Protein AF-A0A7W7P3Y8-F1 (afdb_monomer)

pLDDT: mean 84.8, std 18.91, range [33.72, 98.38]

Secondary structure (DSSP, 8-state):
--HHHHHHHHTT-S-B-TTSSBPPEEEEE-SPPPTT--S--BSSSSEEEB-HHHHHHHHH----TTSS----TTS----EEEEEEE--SSEEEEETT-SEEEHHHHHHHH-HHHHHHHHHHTHHHHHTSHHHHHHHHHHT-SSHHHHHHH-GGGGGG-EEEHHHHHT-HHHHHHHHHTT--EEEEE--GGGTTSEEEEESSGGGEEESSSSSBPSS--B-------------

Radius of gyration: 19.12 Å; Cα contacts (8 Å, |Δi|>4): 397; chains: 1; bounding box: 50×36×51 Å

Foldseek 3Di:
DDPVVVQVLLPQAPQADPVRGFDKWKAKAFFDADVPDFFDAWQFLKGKTFHPVLNQCVNPDPPDPPDIDPPPPPGPGDMDMFTWTFSFNFALAEAQEAQKDFLVSLCVRQNDPVSLVVCQVPVVQQCPDPLNVVVCVVQVHDTPVSCCVRPVVSSRSTMGGDVVLSRDNVSLVSNVVSPGFWYWYQDDDSRHPTIMIIGSDQQRIATPPDRDRGPDDNNPPPDPDDDDDDDD

Organism: Pseudomonas nitroreducens (NCBI:txid46680)

Sequence (232 aa):
MKHADLLARLAGTHVVDDAGLPLRVYRGEKAAPAPGHEGMHTLLPSLSFASARIASAYSWADIGEDAWCRAEPSAADAPRVYPVYLDMKNPAFNQPNDPFLEYTDLVRVLGEDLAMHFMVQHEQLAMQTGAWEELSDELGCSSIAQVANKDRARLNELYIQLYPLLDDPDFIGVLRQAGYDGAIYTGSGVGLREVEYRVFDESSVIYAFSVEPAPAPAIIRERVVEETCFSI

Mean predicted aligned error: 7.69 Å

Nearest PDB structures (foldseek):
  4tju-assembly1_A  TM=4.639E-01  e=1.095E+00  Homo sapiens
  5aeh-assembly1_A  TM=4.521E-01  e=2.161E+00  Homo sapiens
  5fpg-assembly2_B  TM=6.341E-01  e=1.910E+00  Homo sapiens
  7pox-assembly2_BBB  TM=6.421E-01  e=2.767E+00  Homo sapiens
  8qnl-assembly1_F  TM=3.099E-01  e=3.131E+00  Pseudomonas aeruginosa PAO1

Solvent-accessible surface area (backbone atoms only — not comparable to full-atom values): 13106 Å² total; per-residue (Å²): 105,54,76,68,55,50,51,62,67,40,58,72,33,76,45,45,43,100,85,69,45,80,33,79,35,12,30,38,36,40,52,52,71,57,91,94,50,64,62,67,80,39,90,45,56,36,49,68,29,23,48,64,69,46,11,50,48,54,14,68,50,87,64,58,91,85,68,82,68,83,59,65,94,80,53,62,89,36,61,41,71,45,54,24,37,51,51,32,68,38,51,71,42,85,38,56,88,40,48,59,40,43,42,57,57,37,29,73,71,59,33,62,70,55,28,49,50,51,49,51,77,46,30,70,52,29,65,75,34,71,54,34,53,57,49,27,63,75,68,73,38,93,47,61,66,48,38,52,73,75,47,48,76,61,48,61,68,36,46,27,64,39,65,69,51,55,52,31,56,64,56,45,49,52,42,46,75,75,63,30,40,27,35,34,23,18,30,62,82,91,34,53,91,36,53,28,39,36,33,58,49,61,87,33,35,33,41,68,86,45,72,49,64,56,53,77,71,40,61,67,79,82,72,89,70,80,87,74,83,81,80,130

Structure (mmCIF, N/CA/C/O backbone):
data_AF-A0A7W7P3Y8-F1
#
_entry.id   AF-A0A7W7P3Y8-F1
#
loop_
_atom_site.group_PDB
_atom_site.id
_atom_site.type_symbol
_atom_site.label_atom_id
_atom_site.label_alt_id
_atom_site.label_comp_id
_atom_site.label_asym_id
_atom_site.label_entity_id
_atom_site.label_seq_id
_atom_site.pdbx_PDB_ins_code
_atom_site.Cartn_x
_atom_site.Cartn_y
_atom_site.Cartn_z
_atom_site.occupancy
_atom_site.B_iso_or_equiv
_atom_site.auth_seq_id
_atom_site.auth_comp_id
_atom_site.auth_asym_id
_atom_site.auth_atom_id
_atom_site.pdbx_PDB_model_num
ATOM 1 N N . MET A 1 1 ? 17.041 -9.460 -22.796 1.00 63.34 1 MET A N 1
ATOM 2 C CA . MET A 1 1 ? 15.863 -10.355 -22.720 1.00 63.34 1 MET A CA 1
ATOM 3 C C . MET A 1 1 ? 14.947 -10.065 -23.917 1.00 63.34 1 MET A C 1
ATOM 5 O O . MET A 1 1 ? 14.860 -8.919 -24.346 1.00 63.34 1 MET A O 1
ATOM 9 N N . LYS A 1 2 ? 14.384 -11.094 -24.564 1.00 75.44 2 LYS A N 1
ATOM 10 C CA . LYS A 1 2 ? 13.478 -10.929 -25.720 1.00 75.44 2 LYS A CA 1
ATOM 11 C C . LYS A 1 2 ? 12.060 -10.616 -25.222 1.00 75.44 2 LYS A C 1
ATOM 13 O O . LYS A 1 2 ? 11.728 -10.949 -24.093 1.00 75.44 2 LYS A O 1
ATOM 18 N N . HIS A 1 3 ? 11.199 -10.037 -26.061 1.00 78.25 3 HIS A N 1
ATOM 19 C CA . HIS A 1 3 ? 9.804 -9.732 -25.689 1.00 78.25 3 HIS A CA 1
ATOM 20 C C . HIS A 1 3 ? 9.049 -10.952 -25.121 1.00 78.25 3 HIS A C 1
ATOM 22 O O . HIS A 1 3 ? 8.313 -10.832 -24.151 1.00 78.25 3 HIS A O 1
ATOM 28 N N . ALA A 1 4 ? 9.279 -12.144 -25.683 1.00 82.19 4 ALA A N 1
ATOM 29 C CA . ALA A 1 4 ? 8.691 -13.388 -25.184 1.00 82.19 4 ALA A CA 1
ATOM 30 C C . ALA A 1 4 ? 9.147 -13.744 -23.756 1.00 82.19 4 ALA A C 1
ATOM 32 O O . ALA A 1 4 ? 8.336 -14.187 -22.952 1.00 82.19 4 ALA A O 1
ATOM 33 N N . ASP A 1 5 ? 10.419 -13.507 -23.431 1.00 84.81 5 ASP A N 1
ATOM 34 C CA . ASP A 1 5 ? 10.975 -13.772 -22.101 1.00 84.81 5 ASP A CA 1
ATOM 35 C C . ASP A 1 5 ? 10.397 -12.795 -21.057 1.00 84.81 5 ASP A C 1
ATOM 37 O O . ASP A 1 5 ? 10.117 -13.187 -19.927 1.00 84.81 5 ASP A O 1
ATOM 41 N N . LEU A 1 6 ? 10.174 -11.531 -21.449 1.00 85.12 6 LEU A N 1
ATOM 42 C CA . LEU A 1 6 ? 9.527 -10.520 -20.605 1.00 85.12 6 LEU A CA 1
ATOM 43 C C . LEU A 1 6 ? 8.089 -10.923 -20.267 1.00 85.12 6 LEU A C 1
ATOM 45 O O . LEU A 1 6 ? 7.703 -10.902 -19.102 1.00 85.12 6 LEU A O 1
ATOM 49 N N . LEU A 1 7 ? 7.312 -11.329 -21.276 1.00 88.06 7 LEU A N 1
ATOM 50 C CA . LEU A 1 7 ? 5.945 -11.809 -21.068 1.00 88.06 7 LEU A CA 1
ATOM 51 C C . LEU A 1 7 ? 5.907 -13.076 -20.209 1.00 88.06 7 LEU A C 1
ATOM 53 O O . LEU A 1 7 ? 5.041 -13.196 -19.350 1.00 88.06 7 LEU A O 1
ATOM 57 N N . ALA A 1 8 ? 6.850 -14.001 -20.409 1.00 90.06 8 ALA A N 1
ATOM 58 C CA . ALA A 1 8 ? 6.945 -15.209 -19.597 1.00 90.06 8 ALA A CA 1
ATOM 59 C C . ALA A 1 8 ? 7.243 -14.888 -18.124 1.00 90.06 8 ALA A C 1
ATOM 61 O O . ALA A 1 8 ? 6.632 -15.482 -17.241 1.00 90.06 8 ALA A O 1
ATOM 62 N N . ARG A 1 9 ? 8.132 -13.923 -17.853 1.00 89.94 9 ARG A N 1
ATOM 63 C CA . ARG A 1 9 ? 8.410 -13.456 -16.488 1.00 89.94 9 ARG A CA 1
ATOM 64 C C . ARG A 1 9 ? 7.190 -12.780 -15.863 1.00 89.94 9 ARG A C 1
ATOM 66 O O . ARG A 1 9 ? 6.785 -13.110 -14.754 1.00 89.94 9 ARG A O 1
ATOM 73 N N . LEU A 1 10 ? 6.563 -11.868 -16.598 1.00 94.19 10 LEU A N 1
ATOM 74 C CA . LEU A 1 10 ? 5.412 -11.109 -16.113 1.00 94.19 10 LEU A CA 1
ATOM 75 C C . LEU A 1 10 ? 4.112 -11.925 -16.082 1.00 94.19 10 LEU A C 1
ATOM 77 O O . LEU A 1 10 ? 3.125 -11.458 -15.520 1.00 94.19 10 LEU A O 1
ATOM 81 N N . ALA A 1 11 ? 4.103 -13.163 -16.580 1.00 94.19 11 ALA A N 1
ATOM 82 C CA . ALA A 1 11 ? 2.938 -14.041 -16.546 1.00 94.19 11 ALA A CA 1
ATOM 83 C C . ALA A 1 11 ? 2.365 -14.173 -15.124 1.00 94.19 11 ALA A C 1
ATOM 85 O O . ALA A 1 11 ? 3.070 -14.563 -14.196 1.00 94.19 11 ALA A O 1
ATOM 86 N N . GLY A 1 12 ? 1.089 -13.823 -14.948 1.00 95.38 12 GLY A N 1
ATOM 87 C CA . GLY A 1 12 ? 0.411 -13.848 -13.647 1.00 95.38 12 GLY A CA 1
ATOM 88 C C . GLY A 1 12 ? 0.648 -12.620 -12.766 1.00 95.38 12 GLY A C 1
ATOM 89 O O . GLY A 1 12 ? 0.293 -12.658 -11.595 1.00 95.38 12 GLY A O 1
ATOM 90 N N . THR A 1 13 ? 1.257 -11.544 -13.279 1.00 97.69 13 THR A N 1
ATOM 91 C CA . THR A 1 13 ? 1.266 -10.282 -12.529 1.00 97.69 13 THR A CA 1
ATOM 92 C C . THR A 1 13 ? -0.135 -9.683 -12.431 1.00 97.69 13 THR A C 1
ATOM 94 O O . THR A 1 13 ? -0.937 -9.807 -13.355 1.00 97.69 13 THR A O 1
ATOM 97 N N . HIS A 1 14 ? -0.403 -8.998 -11.321 1.00 98.06 14 HIS A N 1
ATOM 98 C CA . HIS A 1 14 ? -1.606 -8.198 -11.116 1.00 98.06 14 HIS A CA 1
ATOM 99 C C . HIS A 1 14 ? -1.509 -6.783 -11.713 1.00 98.06 14 HIS A C 1
ATOM 101 O O . HIS A 1 14 ? -2.511 -6.074 -11.749 1.00 98.06 14 HIS A O 1
ATOM 107 N N . VAL A 1 15 ? -0.336 -6.364 -12.202 1.00 97.81 15 VAL A N 1
ATOM 108 C CA . VAL A 1 15 ? -0.126 -5.038 -12.808 1.00 97.81 15 VAL A CA 1
ATOM 109 C C . VAL A 1 15 ? -0.312 -5.137 -14.320 1.00 97.81 15 VAL A C 1
ATOM 111 O O . VAL A 1 15 ? 0.642 -5.291 -15.086 1.00 97.81 15 VAL A O 1
ATOM 114 N N . VAL A 1 16 ? -1.575 -5.097 -14.743 1.00 97.12 16 VAL A N 1
ATOM 115 C CA . VAL A 1 16 ? -1.998 -5.292 -16.136 1.00 97.12 16 VAL A CA 1
ATOM 116 C C . VAL A 1 16 ? -2.946 -4.191 -16.610 1.00 97.12 16 VAL A C 1
ATOM 118 O O . VAL A 1 16 ? -3.554 -3.493 -15.803 1.00 97.12 16 VAL A O 1
ATOM 121 N N . ASP A 1 17 ? -3.032 -4.007 -17.925 1.00 95.12 17 ASP A N 1
ATOM 122 C CA . ASP A 1 17 ? -4.017 -3.136 -18.564 1.00 95.12 17 ASP A CA 1
ATOM 123 C C . ASP A 1 17 ? -5.387 -3.828 -18.718 1.00 95.12 17 ASP A C 1
ATOM 125 O O . ASP A 1 17 ? -5.567 -4.990 -18.346 1.00 95.12 17 ASP A O 1
ATOM 129 N N . ASP A 1 18 ? -6.357 -3.127 -19.312 1.00 93.94 18 ASP A N 1
ATOM 130 C CA . ASP A 1 18 ? -7.711 -3.651 -19.559 1.00 93.94 18 ASP A CA 1
ATOM 131 C C . ASP A 1 18 ? -7.735 -4.889 -20.480 1.00 93.94 18 ASP A C 1
ATOM 133 O O . ASP A 1 18 ? -8.718 -5.632 -20.507 1.00 93.94 18 ASP A O 1
ATOM 137 N N . ALA A 1 19 ? -6.666 -5.123 -21.249 1.00 94.75 19 ALA A N 1
ATOM 138 C CA . ALA A 1 19 ? -6.497 -6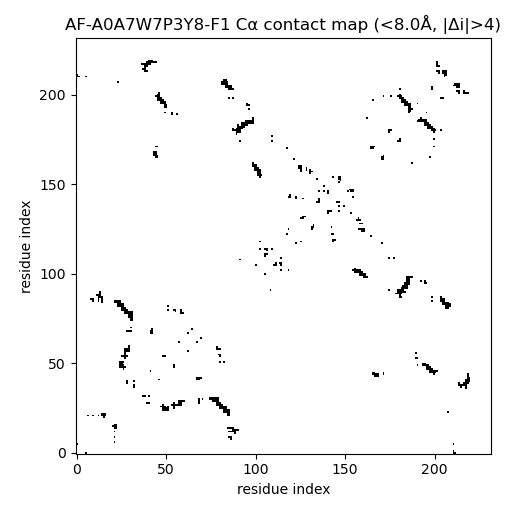.301 -22.095 1.00 94.75 19 ALA A CA 1
ATOM 139 C C . ALA A 1 19 ? -5.765 -7.453 -21.376 1.00 94.75 19 ALA A C 1
ATOM 141 O O . ALA A 1 19 ? -5.556 -8.512 -21.974 1.00 94.75 19 ALA A O 1
ATOM 142 N N . GLY A 1 20 ? -5.382 -7.272 -20.108 1.00 94.12 20 GLY A N 1
ATOM 143 C CA . GLY A 1 20 ? -4.629 -8.247 -19.322 1.00 94.12 20 GLY A CA 1
ATOM 144 C C . GLY A 1 20 ? -3.146 -8.328 -19.696 1.00 94.12 20 GLY A C 1
ATOM 145 O O . GLY A 1 20 ? -2.473 -9.289 -19.317 1.00 94.12 20 GLY A O 1
ATOM 146 N N . LEU A 1 21 ? -2.623 -7.361 -20.455 1.00 93.50 21 LEU A N 1
ATOM 147 C CA . LEU A 1 21 ? -1.204 -7.286 -20.794 1.00 93.50 21 LEU A CA 1
ATOM 148 C C . LEU A 1 21 ? -0.444 -6.531 -19.700 1.00 93.50 21 LEU A C 1
ATOM 150 O O . LEU A 1 21 ? -1.012 -5.624 -19.095 1.00 93.50 21 LEU A O 1
ATOM 154 N N . PRO A 1 22 ? 0.840 -6.849 -19.444 1.00 95.25 22 PRO A N 1
ATOM 155 C CA . PRO A 1 22 ? 1.603 -6.145 -18.423 1.00 95.25 22 PRO A CA 1
ATOM 156 C C . PRO A 1 22 ? 1.609 -4.631 -18.644 1.00 95.25 22 PRO A C 1
ATOM 158 O O . PRO A 1 22 ? 2.007 -4.139 -19.705 1.00 95.25 22 PRO A O 1
ATOM 161 N N . LEU A 1 23 ? 1.182 -3.896 -17.621 1.00 96.62 23 LEU A N 1
ATOM 162 C CA . LEU A 1 23 ? 1.041 -2.452 -17.687 1.00 96.62 23 LEU A CA 1
ATOM 163 C C . LEU A 1 23 ? 2.388 -1.782 -17.427 1.00 96.62 23 LEU A C 1
ATOM 165 O O . LEU A 1 23 ? 3.093 -2.093 -16.465 1.00 96.62 23 LEU A O 1
ATOM 169 N N . ARG A 1 24 ? 2.730 -0.812 -18.275 1.00 96.25 24 ARG A N 1
ATOM 170 C CA . ARG A 1 24 ? 3.880 0.057 -18.035 1.00 96.25 24 ARG A CA 1
ATOM 171 C C . ARG A 1 24 ? 3.496 1.164 -17.060 1.00 96.25 24 ARG A C 1
ATOM 173 O O . ARG A 1 24 ? 2.646 1.997 -17.373 1.00 96.25 24 ARG A O 1
ATOM 180 N N . VAL A 1 25 ? 4.180 1.202 -15.926 1.00 97.50 25 VAL A N 1
ATOM 181 C CA . VAL A 1 25 ? 4.010 2.206 -14.869 1.00 97.50 25 VAL A CA 1
ATOM 182 C C . VAL A 1 25 ? 5.302 2.998 -14.687 1.00 97.50 25 VAL A C 1
ATOM 184 O O . VAL A 1 25 ? 6.312 2.713 -15.333 1.00 97.50 25 VAL A O 1
ATOM 187 N N . TYR A 1 26 ? 5.261 4.046 -13.871 1.00 96.12 26 TYR A N 1
ATOM 188 C CA . TYR A 1 26 ? 6.318 5.043 -13.818 1.00 96.12 26 TY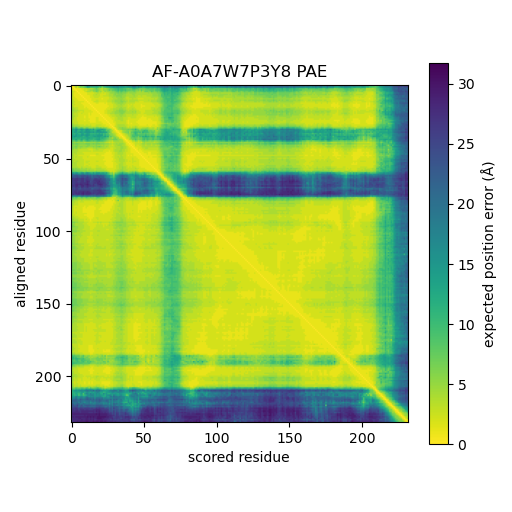R A CA 1
ATOM 189 C C . TYR A 1 26 ? 6.652 5.443 -12.383 1.00 96.12 26 TYR A C 1
ATOM 191 O O . TYR A 1 26 ? 5.751 5.660 -11.577 1.00 96.12 26 TYR A O 1
ATOM 199 N N . ARG A 1 27 ? 7.943 5.612 -12.086 1.00 93.25 27 ARG A N 1
ATOM 200 C CA . ARG A 1 27 ? 8.435 6.225 -10.841 1.00 93.25 27 ARG A CA 1
ATOM 201 C C . ARG A 1 27 ? 9.145 7.535 -11.145 1.00 93.25 27 ARG A C 1
ATOM 203 O O . ARG A 1 27 ? 9.977 7.573 -12.048 1.00 93.25 27 ARG A O 1
ATOM 210 N N . GLY A 1 28 ? 8.824 8.582 -10.393 1.00 90.00 28 GLY A N 1
ATOM 211 C CA . GLY A 1 28 ? 9.523 9.865 -10.431 1.00 90.00 28 GLY A CA 1
ATOM 212 C C . GLY A 1 28 ? 10.517 9.999 -9.284 1.00 90.00 28 GLY A C 1
ATOM 213 O O . GLY A 1 28 ? 10.204 9.608 -8.165 1.00 90.00 28 GLY A O 1
ATOM 214 N N . GLU A 1 29 ? 11.687 10.574 -9.546 1.00 85.88 29 GLU A N 1
ATOM 215 C CA . GLU A 1 29 ? 12.695 10.913 -8.534 1.00 85.88 29 GLU A CA 1
ATOM 216 C C . GLU A 1 29 ? 13.232 12.320 -8.792 1.00 85.88 29 GLU A C 1
ATOM 218 O O . GLU A 1 29 ? 13.461 12.679 -9.945 1.00 85.88 29 GLU A O 1
ATOM 223 N N . LYS A 1 30 ? 13.440 13.113 -7.735 1.00 77.44 30 LYS A N 1
ATOM 224 C CA . LYS A 1 30 ? 13.923 14.504 -7.847 1.00 77.44 30 LYS A CA 1
ATOM 225 C C . LYS A 1 30 ? 15.446 14.601 -8.000 1.00 77.44 30 LYS A C 1
ATOM 227 O O . LYS A 1 30 ? 15.955 15.487 -8.679 1.00 77.44 30 LYS A O 1
ATOM 232 N N . ALA A 1 31 ? 16.173 13.683 -7.367 1.00 70.75 31 ALA A N 1
ATOM 233 C CA . ALA A 1 31 ? 17.622 13.759 -7.239 1.00 70.75 31 ALA A CA 1
ATOM 234 C C . ALA A 1 31 ? 18.370 12.992 -8.333 1.00 70.75 31 ALA A C 1
ATOM 236 O O . ALA A 1 31 ? 17.874 11.990 -8.858 1.00 70.75 31 ALA A O 1
ATOM 237 N N . ALA A 1 32 ? 19.604 13.421 -8.603 1.00 68.69 32 ALA A N 1
ATOM 238 C CA . ALA A 1 32 ? 20.585 12.639 -9.349 1.00 68.69 32 ALA A CA 1
ATOM 239 C C . ALA A 1 32 ? 20.918 11.321 -8.613 1.00 68.69 32 ALA A C 1
ATOM 241 O O . ALA A 1 32 ? 20.806 11.269 -7.385 1.00 68.69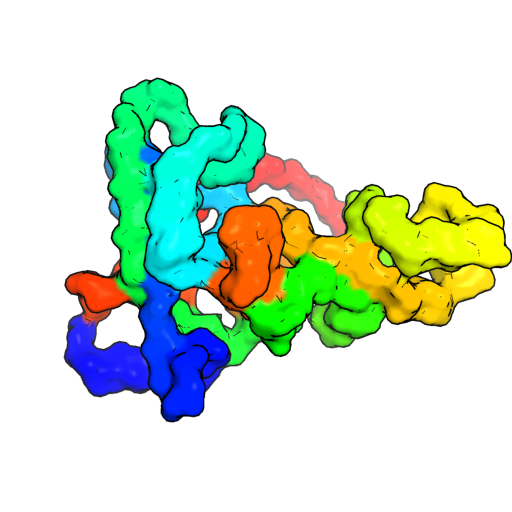 32 ALA A O 1
ATOM 242 N N . PRO A 1 33 ? 21.342 10.260 -9.328 1.00 66.06 33 PRO A N 1
ATOM 243 C CA . PRO A 1 33 ? 21.820 9.051 -8.672 1.00 66.06 33 PRO A CA 1
ATOM 244 C C . PRO A 1 33 ? 23.020 9.376 -7.782 1.00 66.06 33 PRO A C 1
ATOM 246 O O . PRO A 1 33 ? 23.916 10.128 -8.181 1.00 66.06 33 PRO A O 1
ATOM 249 N N . ALA A 1 34 ? 23.045 8.800 -6.581 1.00 66.75 34 ALA A N 1
ATOM 250 C CA . ALA A 1 34 ? 24.213 8.909 -5.718 1.00 66.75 34 ALA A CA 1
ATOM 251 C C . ALA A 1 34 ? 25.420 8.225 -6.397 1.00 66.75 34 ALA A C 1
ATOM 253 O O . ALA A 1 34 ? 25.251 7.173 -7.022 1.00 66.75 34 ALA A O 1
ATOM 254 N N . PRO A 1 35 ? 26.645 8.777 -6.300 1.00 65.81 35 PRO A N 1
ATOM 255 C CA . PRO A 1 35 ? 27.830 8.128 -6.852 1.00 65.81 35 PRO A CA 1
ATOM 256 C C . PRO A 1 35 ? 27.95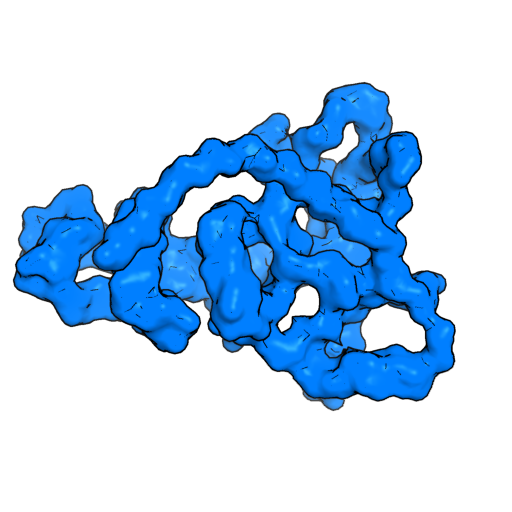6 6.678 -6.362 1.00 65.81 35 PRO A C 1
ATOM 258 O O . PRO A 1 35 ? 27.929 6.426 -5.161 1.00 65.81 35 PRO A O 1
ATOM 261 N N . GLY A 1 36 ? 28.093 5.726 -7.289 1.00 66.06 36 GLY A N 1
ATOM 262 C CA . GLY A 1 36 ? 28.189 4.295 -6.967 1.00 66.06 36 GLY A CA 1
ATOM 263 C C . GLY A 1 36 ? 26.852 3.577 -6.754 1.00 66.06 36 GLY A C 1
ATOM 264 O O . GLY A 1 36 ? 26.860 2.373 -6.512 1.00 66.06 36 GLY A O 1
ATOM 265 N N . HIS A 1 37 ? 25.723 4.275 -6.887 1.00 65.06 37 HIS A N 1
ATOM 266 C CA . HIS A 1 37 ? 24.393 3.680 -6.868 1.00 65.06 37 HIS A CA 1
ATOM 267 C C . HIS A 1 37 ? 23.735 3.806 -8.243 1.00 65.06 37 HIS A C 1
ATOM 269 O O . HIS A 1 37 ? 23.351 4.888 -8.688 1.00 65.06 37 HIS A O 1
ATOM 275 N N . GLU A 1 38 ? 23.603 2.670 -8.916 1.00 67.12 38 GLU A N 1
ATOM 276 C CA . GLU A 1 38 ? 22.827 2.547 -10.143 1.00 67.12 38 GLU A CA 1
ATOM 277 C C . GLU A 1 38 ? 21.439 2.028 -9.756 1.00 67.12 38 GLU A C 1
ATOM 279 O O . GLU A 1 38 ? 21.334 0.918 -9.247 1.00 67.12 38 GLU A O 1
ATOM 284 N N . GLY A 1 39 ? 20.375 2.815 -9.944 1.00 74.56 39 GLY A N 1
ATOM 285 C CA . GLY A 1 39 ? 19.017 2.336 -9.662 1.00 74.56 39 GLY A CA 1
ATOM 286 C C . GLY A 1 39 ? 18.025 3.393 -9.176 1.00 74.56 39 GLY A C 1
ATOM 287 O O . GLY A 1 39 ? 18.257 4.600 -9.304 1.00 74.56 39 GLY A O 1
ATOM 288 N N . MET A 1 40 ? 16.894 2.911 -8.649 1.00 82.06 40 MET A N 1
ATOM 289 C CA . MET A 1 40 ? 15.855 3.734 -8.021 1.00 82.06 40 MET A CA 1
ATOM 290 C C . MET A 1 40 ? 16.138 3.939 -6.540 1.00 82.06 40 MET A C 1
ATOM 292 O O . MET A 1 40 ? 16.329 2.986 -5.800 1.00 82.06 40 MET A O 1
ATOM 296 N N . HIS A 1 41 ? 16.066 5.172 -6.066 1.00 77.56 41 HIS A N 1
ATOM 297 C CA . HIS A 1 41 ? 16.361 5.503 -4.680 1.00 77.56 41 HIS A CA 1
ATOM 298 C C . HIS A 1 41 ? 15.092 5.705 -3.861 1.00 77.56 41 HIS A C 1
ATOM 300 O O . HIS A 1 41 ? 14.140 6.360 -4.294 1.00 77.56 41 HIS A O 1
ATOM 306 N N . THR A 1 42 ? 15.095 5.183 -2.637 1.00 80.25 42 THR A N 1
ATOM 307 C CA . THR A 1 42 ? 14.055 5.435 -1.638 1.00 80.25 42 THR A CA 1
ATOM 308 C C . THR A 1 42 ? 14.637 5.299 -0.236 1.00 80.25 42 THR A C 1
ATOM 310 O O . THR A 1 42 ? 15.526 4.480 -0.010 1.00 80.25 42 THR A O 1
ATOM 313 N N . LEU A 1 43 ? 14.130 6.097 0.702 1.00 77.50 43 LEU A N 1
ATOM 314 C CA . LEU A 1 43 ? 14.376 5.918 2.141 1.00 77.50 43 LEU A CA 1
ATOM 315 C C . LEU A 1 43 ? 13.243 5.157 2.829 1.00 77.50 43 LEU A C 1
ATOM 317 O O . LEU A 1 43 ? 13.307 4.876 4.021 1.00 77.50 43 LEU A O 1
ATOM 321 N N . LEU A 1 44 ? 12.196 4.852 2.072 1.00 87.25 44 LEU A N 1
ATOM 322 C CA . LEU A 1 44 ? 11.010 4.177 2.553 1.00 87.25 44 LEU A CA 1
ATOM 323 C C . LEU A 1 44 ? 11.110 2.681 2.272 1.00 87.25 44 LEU A C 1
ATOM 325 O O . LEU A 1 44 ? 11.803 2.270 1.338 1.00 87.25 44 LEU A O 1
ATOM 329 N N . PRO A 1 45 ? 10.398 1.849 3.043 1.00 90.12 45 PRO A N 1
ATOM 330 C CA . PRO A 1 45 ? 10.471 0.397 2.916 1.00 90.12 45 PRO A CA 1
ATOM 331 C C . PRO A 1 45 ? 9.859 -0.149 1.614 1.00 90.12 45 PRO A C 1
ATOM 333 O O . PRO A 1 45 ? 10.013 -1.335 1.324 1.00 90.12 45 PRO A O 1
ATOM 336 N N . SER A 1 46 ? 9.180 0.692 0.827 1.00 93.12 46 SER A N 1
ATOM 337 C CA . SER A 1 46 ? 8.548 0.337 -0.444 1.00 93.12 46 SER A CA 1
ATOM 338 C C . SER A 1 46 ? 8.865 1.350 -1.556 1.00 93.12 46 SER A C 1
ATOM 340 O O . SER A 1 46 ? 9.213 2.509 -1.305 1.00 93.12 46 SER A O 1
ATOM 342 N N . LEU A 1 47 ? 8.747 0.910 -2.813 1.00 93.25 47 LEU A N 1
ATOM 343 C CA . LEU A 1 47 ? 8.872 1.761 -4.001 1.00 93.25 47 LEU A CA 1
ATOM 344 C C . LEU A 1 47 ? 7.487 2.023 -4.600 1.00 93.25 47 LEU A C 1
ATOM 346 O O . LEU A 1 47 ? 6.750 1.082 -4.885 1.00 93.25 47 LEU A O 1
ATOM 350 N N . SER A 1 48 ? 7.163 3.299 -4.808 1.00 94.38 48 SER A N 1
ATOM 351 C CA . SER A 1 48 ? 5.910 3.764 -5.417 1.00 94.38 48 SER A CA 1
ATOM 352 C C . SER A 1 48 ? 6.041 3.993 -6.921 1.00 94.38 48 SER A C 1
ATOM 354 O O . SER A 1 48 ? 7.042 4.559 -7.385 1.00 94.38 48 SER A O 1
ATOM 356 N N . PHE A 1 49 ? 5.006 3.576 -7.651 1.00 96.31 49 PHE A N 1
ATOM 357 C CA . PHE A 1 49 ? 4.826 3.743 -9.086 1.00 96.31 49 PHE A CA 1
ATOM 358 C C . PHE A 1 49 ? 3.390 4.171 -9.397 1.00 96.31 49 PHE A C 1
ATOM 360 O O . PHE A 1 49 ? 2.444 3.741 -8.745 1.00 96.31 49 PHE A O 1
ATOM 367 N N . ALA A 1 50 ? 3.221 4.975 -10.439 1.00 96.19 50 ALA A N 1
ATOM 368 C CA . ALA A 1 50 ? 1.926 5.468 -10.898 1.00 96.19 50 ALA A CA 1
ATOM 369 C C . ALA A 1 50 ? 1.953 5.698 -12.420 1.00 96.19 50 ALA A C 1
ATOM 371 O O . ALA A 1 50 ? 2.803 5.155 -13.135 1.00 96.19 50 ALA A O 1
ATOM 372 N N . SER A 1 51 ? 1.038 6.512 -12.951 1.00 96.25 51 SER A N 1
ATOM 373 C CA . SER A 1 51 ? 1.122 6.944 -14.347 1.00 96.25 51 SER A CA 1
ATOM 374 C C . SER A 1 51 ? 2.338 7.840 -14.603 1.00 96.25 51 SER A C 1
ATOM 376 O O . SER A 1 51 ? 2.918 8.437 -13.693 1.00 96.25 51 SER A O 1
ATOM 378 N N . ALA A 1 52 ? 2.676 8.013 -15.883 1.00 95.19 52 ALA A N 1
ATOM 379 C CA . ALA A 1 52 ? 3.717 8.948 -16.304 1.00 95.19 52 ALA A CA 1
ATOM 380 C C . ALA A 1 52 ? 3.457 10.375 -15.800 1.00 95.19 52 ALA A C 1
ATOM 382 O O . ALA A 1 52 ? 4.391 11.060 -15.396 1.00 95.19 52 ALA A O 1
ATOM 383 N N . ARG A 1 53 ? 2.189 10.812 -15.785 1.00 93.81 53 ARG A N 1
ATOM 384 C CA . ARG A 1 53 ? 1.798 12.154 -15.340 1.00 93.81 53 ARG A CA 1
ATOM 385 C C . ARG A 1 53 ? 2.126 12.357 -13.863 1.00 93.81 53 ARG A C 1
ATOM 387 O O . ARG A 1 53 ? 2.704 13.381 -13.507 1.00 93.81 53 ARG A O 1
ATOM 394 N N . ILE A 1 54 ? 1.769 11.386 -13.026 1.00 92.06 54 ILE A N 1
ATOM 395 C CA . ILE A 1 54 ? 2.010 11.437 -11.581 1.00 92.06 54 ILE A CA 1
ATOM 396 C C . ILE A 1 54 ? 3.497 11.315 -11.275 1.00 92.06 54 ILE A C 1
ATOM 398 O O . ILE A 1 54 ? 4.027 12.130 -10.526 1.00 92.06 54 ILE A O 1
ATOM 402 N N . ALA A 1 55 ? 4.197 10.382 -11.922 1.00 92.44 55 ALA A N 1
ATOM 403 C CA . ALA A 1 55 ? 5.642 10.250 -11.786 1.00 92.44 55 ALA A CA 1
ATOM 404 C C . ALA A 1 55 ? 6.378 11.547 -12.160 1.00 92.44 55 ALA A C 1
ATOM 406 O O . ALA A 1 55 ? 7.244 11.997 -11.416 1.00 92.44 55 ALA A O 1
ATOM 407 N N . SER A 1 56 ? 6.000 12.197 -13.267 1.00 90.94 56 SER A N 1
ATOM 408 C CA . SER A 1 56 ? 6.545 13.510 -13.621 1.00 90.94 56 SER A CA 1
ATOM 409 C C . SER A 1 56 ? 6.211 14.572 -12.575 1.00 90.94 56 SER A C 1
ATOM 411 O O . SER A 1 56 ? 7.084 15.347 -12.202 1.00 90.94 56 SER A O 1
ATOM 413 N N . ALA A 1 57 ? 4.979 14.615 -12.062 1.00 87.75 57 ALA A N 1
ATOM 414 C CA . ALA A 1 57 ? 4.628 15.573 -11.018 1.00 87.75 57 ALA A CA 1
ATOM 415 C C . ALA A 1 57 ? 5.520 15.398 -9.777 1.00 87.75 57 ALA A C 1
ATOM 417 O O . ALA A 1 57 ? 6.086 16.379 -9.306 1.00 87.75 57 ALA A O 1
ATOM 418 N N . TYR A 1 58 ? 5.728 14.164 -9.311 1.00 83.31 58 TYR A N 1
ATOM 419 C CA . TYR A 1 58 ? 6.595 13.878 -8.165 1.00 83.31 58 TYR A CA 1
ATOM 420 C C . TYR A 1 58 ? 8.079 14.148 -8.427 1.00 83.31 58 TYR A C 1
ATOM 422 O O . TYR A 1 58 ? 8.762 14.608 -7.517 1.00 83.31 58 TYR A O 1
ATOM 430 N N . SER A 1 59 ? 8.590 13.930 -9.646 1.00 85.56 59 SER A N 1
ATOM 431 C CA . SER A 1 59 ? 9.996 14.242 -9.951 1.00 85.56 59 SER A CA 1
ATOM 432 C C . SER A 1 59 ? 10.295 15.742 -9.865 1.00 85.56 59 SER A C 1
ATOM 434 O O . SER A 1 59 ? 11.427 16.123 -9.596 1.00 85.56 59 SER A O 1
ATOM 436 N N . TRP A 1 60 ? 9.285 16.586 -10.098 1.00 79.00 60 TRP A N 1
ATOM 437 C CA . TRP A 1 60 ? 9.397 18.048 -10.070 1.00 79.00 60 TRP A CA 1
ATOM 438 C C . TRP A 1 60 ? 8.864 18.688 -8.787 1.00 79.00 60 TRP A C 1
ATOM 440 O O . TRP A 1 60 ? 9.036 19.890 -8.595 1.00 79.00 60 TRP A O 1
ATOM 450 N N . ALA A 1 61 ? 8.166 17.930 -7.942 1.00 70.25 61 ALA A N 1
ATOM 451 C CA . ALA A 1 61 ? 7.458 18.507 -6.820 1.00 70.25 61 ALA A CA 1
ATOM 452 C C . ALA A 1 61 ? 8.439 19.082 -5.791 1.00 70.25 61 ALA A C 1
ATOM 454 O O . ALA A 1 61 ? 9.373 18.419 -5.333 1.00 70.25 61 ALA A O 1
ATOM 455 N N . ASP A 1 62 ? 8.165 20.313 -5.364 1.00 59.34 62 ASP A N 1
ATOM 456 C CA . ASP A 1 62 ? 8.754 20.895 -4.161 1.00 59.34 62 ASP A CA 1
ATOM 457 C C . ASP A 1 62 ? 7.973 20.403 -2.936 1.00 59.34 62 ASP A C 1
ATOM 459 O O . ASP A 1 62 ? 7.359 21.145 -2.174 1.00 59.34 62 ASP A O 1
ATOM 463 N N . ILE A 1 63 ? 7.898 19.079 -2.827 1.00 53.97 63 ILE A N 1
ATOM 464 C CA . ILE A 1 63 ? 7.439 18.396 -1.628 1.00 53.97 63 ILE A CA 1
ATOM 465 C C . ILE A 1 63 ? 8.534 18.629 -0.587 1.00 53.97 63 ILE A C 1
ATOM 467 O O . ILE A 1 63 ? 9.664 18.201 -0.801 1.00 53.97 63 ILE A O 1
ATOM 471 N N . GLY A 1 64 ? 8.232 19.406 0.458 1.00 45.81 64 GLY A N 1
ATOM 472 C CA . GLY A 1 64 ? 9.207 19.888 1.446 1.00 45.81 64 GLY A CA 1
ATOM 473 C C . GLY A 1 64 ? 10.109 18.802 2.055 1.00 45.81 64 GLY A C 1
ATOM 474 O O . GLY A 1 64 ? 9.901 17.608 1.843 1.00 45.81 64 GLY A O 1
ATOM 475 N N . GLU A 1 65 ? 11.107 19.234 2.835 1.00 43.72 65 GLU A N 1
ATOM 476 C CA . GLU A 1 65 ? 12.220 18.423 3.381 1.00 43.72 65 GLU A CA 1
ATOM 477 C C . GLU A 1 65 ? 11.812 17.086 4.041 1.00 43.72 65 GLU A C 1
ATOM 479 O O . GLU A 1 65 ? 12.607 16.146 4.104 1.00 43.72 65 GLU A O 1
ATOM 484 N N . ASP A 1 66 ? 10.561 16.968 4.479 1.00 42.78 66 ASP A N 1
ATOM 485 C CA . ASP A 1 66 ? 10.038 15.807 5.193 1.00 42.78 66 ASP A CA 1
ATOM 486 C C . ASP A 1 66 ? 9.558 14.658 4.302 1.00 42.78 66 ASP A C 1
ATOM 488 O O . ASP A 1 66 ? 9.403 13.542 4.790 1.00 42.78 66 ASP A O 1
ATOM 492 N N . ALA A 1 67 ? 9.295 14.895 3.017 1.00 46.72 67 ALA A N 1
ATOM 493 C CA . ALA A 1 67 ? 8.294 14.073 2.355 1.00 46.72 67 ALA A CA 1
ATOM 494 C C . ALA A 1 67 ? 8.855 12.813 1.663 1.00 46.72 67 ALA A C 1
ATOM 496 O O . ALA A 1 67 ? 8.476 11.721 2.057 1.00 46.72 67 ALA A O 1
ATOM 497 N N . TRP A 1 68 ? 9.717 12.880 0.637 1.00 48.50 68 TRP A N 1
ATOM 498 C CA . TRP A 1 68 ? 9.984 11.655 -0.167 1.00 48.50 68 TRP A CA 1
ATOM 499 C C . TRP A 1 68 ? 11.356 11.573 -0.840 1.00 48.50 68 TRP A C 1
ATOM 501 O O . TRP A 1 68 ? 11.652 10.612 -1.548 1.00 48.50 68 TRP A O 1
ATOM 511 N N . CYS A 1 69 ? 12.212 12.572 -0.641 1.00 42.88 69 CYS A N 1
ATOM 512 C CA . CYS A 1 69 ? 13.533 12.650 -1.254 1.00 42.88 69 CYS A CA 1
ATOM 513 C C . CYS A 1 69 ? 14.482 13.386 -0.303 1.00 42.88 69 CYS A C 1
ATOM 515 O O . CYS A 1 69 ? 14.833 14.532 -0.562 1.00 42.88 69 CYS A O 1
ATOM 517 N N . ARG A 1 70 ? 14.945 12.744 0.780 1.00 45.00 70 ARG A N 1
ATOM 518 C CA . ARG A 1 70 ? 16.129 13.251 1.503 1.00 45.00 70 ARG A CA 1
ATOM 519 C C . ARG A 1 70 ? 17.401 12.849 0.756 1.00 45.00 70 ARG A C 1
ATOM 521 O O . ARG A 1 70 ? 18.270 12.170 1.290 1.00 45.00 70 ARG A O 1
ATOM 528 N N . ALA A 1 71 ? 17.477 13.215 -0.520 1.00 44.06 71 ALA A N 1
ATOM 529 C CA . ALA A 1 71 ? 18.778 13.358 -1.140 1.00 44.06 71 ALA A CA 1
ATOM 530 C C . ALA A 1 71 ? 19.391 14.630 -0.553 1.00 44.06 71 ALA A C 1
ATOM 532 O O . ALA A 1 71 ? 18.703 15.644 -0.433 1.00 44.06 71 ALA A O 1
ATOM 533 N N . GLU A 1 72 ? 20.655 14.552 -0.149 1.00 44.41 72 GLU A N 1
ATOM 534 C CA . GLU A 1 72 ? 21.444 15.700 0.291 1.00 44.41 72 GLU A CA 1
ATOM 535 C C . GLU A 1 72 ? 21.164 16.924 -0.613 1.00 44.41 72 GLU A C 1
ATOM 537 O O . GLU A 1 72 ? 21.237 16.779 -1.840 1.00 44.41 72 GLU A O 1
ATOM 542 N N . PRO A 1 73 ? 20.899 18.124 -0.054 1.00 44.91 73 PRO A N 1
ATOM 543 C CA . PRO A 1 73 ? 20.580 19.357 -0.796 1.00 44.91 73 PRO A CA 1
ATOM 544 C C . PRO A 1 73 ? 21.632 19.818 -1.827 1.00 44.91 73 PRO A C 1
ATOM 546 O O . PRO A 1 73 ? 21.503 20.888 -2.416 1.00 44.91 73 PRO A O 1
ATOM 549 N N . SER A 1 74 ? 22.704 19.048 -2.027 1.00 47.38 74 SER A N 1
ATOM 550 C CA . SER A 1 74 ? 23.801 19.326 -2.951 1.00 47.38 74 SER A CA 1
ATOM 551 C C . SER A 1 74 ? 23.692 18.600 -4.300 1.00 47.38 74 SER A C 1
ATOM 553 O O . SER A 1 74 ? 24.419 18.953 -5.232 1.00 47.38 74 SER A O 1
ATOM 555 N N . ALA A 1 75 ? 22.783 17.628 -4.452 1.00 50.97 75 ALA A N 1
ATOM 556 C CA . ALA A 1 75 ? 22.510 17.007 -5.746 1.00 50.97 75 ALA A CA 1
ATOM 557 C C . ALA A 1 75 ? 21.521 17.883 -6.528 1.00 50.97 75 ALA A C 1
ATOM 559 O O . ALA A 1 75 ? 20.327 17.875 -6.248 1.00 50.97 75 ALA A O 1
ATOM 560 N N . ALA A 1 76 ? 22.038 18.660 -7.483 1.00 52.50 76 ALA A N 1
ATOM 561 C CA . ALA A 1 76 ? 21.260 19.502 -8.393 1.00 52.50 76 ALA A CA 1
ATOM 562 C C . ALA A 1 76 ? 19.968 18.817 -8.889 1.00 52.50 76 ALA A C 1
ATOM 564 O O . ALA A 1 76 ? 19.997 17.622 -9.190 1.00 52.50 76 ALA A O 1
ATOM 565 N N . ASP A 1 77 ? 18.880 19.593 -9.011 1.00 67.06 77 ASP A N 1
ATOM 566 C CA . ASP A 1 77 ? 17.583 19.192 -9.578 1.00 67.06 77 ASP A CA 1
ATOM 567 C C . ASP A 1 77 ? 17.768 18.420 -10.895 1.00 67.06 77 ASP A C 1
ATOM 569 O O . ASP A 1 77 ? 17.917 18.994 -11.977 1.00 67.06 77 ASP A O 1
ATOM 573 N N . ALA A 1 78 ? 17.768 17.094 -10.803 1.00 76.81 78 ALA A N 1
ATOM 574 C CA . ALA A 1 78 ? 17.931 16.187 -11.926 1.00 76.81 78 ALA A CA 1
ATOM 575 C C . ALA A 1 78 ? 16.736 15.230 -11.927 1.00 76.81 78 ALA A C 1
ATOM 577 O O . ALA A 1 78 ? 16.899 14.046 -11.617 1.00 76.81 78 ALA A O 1
ATOM 578 N N . PRO A 1 79 ? 15.525 15.740 -12.235 1.00 85.25 79 PRO A N 1
ATOM 579 C CA . PRO A 1 79 ? 14.314 14.943 -12.210 1.00 85.25 79 PRO A CA 1
ATOM 580 C C . PRO A 1 79 ? 14.439 13.764 -13.174 1.00 85.25 79 PRO A C 1
ATOM 582 O O . PRO A 1 79 ? 14.751 13.922 -14.358 1.00 85.25 79 PRO A O 1
ATOM 585 N N . ARG A 1 80 ? 14.174 12.565 -12.663 1.00 87.19 80 ARG A N 1
ATOM 586 C CA . ARG A 1 80 ? 14.188 11.306 -13.410 1.00 87.19 80 ARG A CA 1
ATOM 587 C C . ARG A 1 80 ? 12.801 10.694 -13.380 1.00 87.19 80 ARG A C 1
ATOM 589 O O . ARG A 1 80 ? 12.120 10.720 -12.359 1.00 87.19 80 ARG A O 1
ATOM 596 N N . VAL A 1 81 ? 12.399 10.113 -14.504 1.00 90.75 81 VAL A N 1
ATOM 597 C CA . VAL A 1 81 ? 11.177 9.318 -14.604 1.00 90.75 81 VAL A CA 1
ATOM 598 C C . VAL A 1 81 ? 11.531 7.974 -15.216 1.00 90.75 81 VAL A C 1
ATOM 600 O O . VAL A 1 81 ? 12.032 7.906 -16.339 1.00 90.75 81 VAL A O 1
ATOM 603 N N . TYR A 1 82 ? 11.250 6.906 -14.482 1.00 91.56 82 TYR A N 1
ATOM 604 C CA . TYR A 1 82 ? 11.550 5.541 -14.884 1.00 91.56 82 TYR A CA 1
ATOM 605 C C . TYR A 1 82 ? 10.287 4.834 -15.342 1.00 91.56 82 TYR A C 1
ATOM 607 O O . TYR A 1 82 ? 9.438 4.546 -14.501 1.00 91.56 82 TYR A O 1
ATOM 615 N N . PRO A 1 83 ? 10.150 4.510 -16.633 1.00 94.44 83 PRO A N 1
ATOM 616 C CA . PRO A 1 83 ? 9.152 3.550 -17.059 1.00 94.44 83 PRO A CA 1
ATOM 61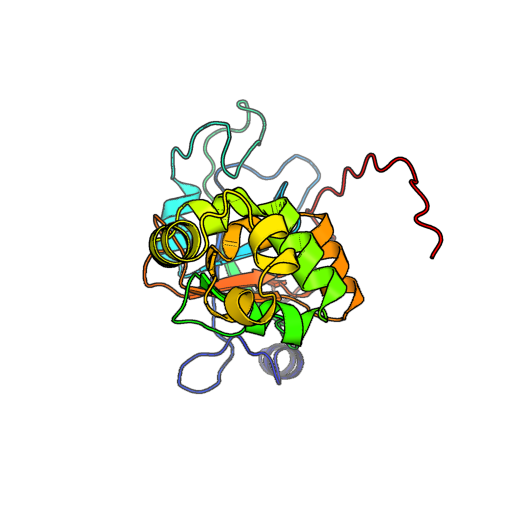7 C C . PRO A 1 83 ? 9.597 2.138 -16.689 1.00 94.44 83 PRO A C 1
ATOM 619 O O . PRO A 1 83 ? 10.725 1.733 -16.987 1.00 94.44 83 PRO A O 1
ATOM 622 N N . VAL A 1 84 ? 8.687 1.373 -16.102 1.00 95.44 84 VAL A N 1
ATOM 623 C CA . VAL A 1 84 ? 8.929 -0.002 -15.670 1.00 95.44 84 VAL A CA 1
ATOM 624 C C . VAL A 1 84 ? 7.724 -0.892 -15.933 1.00 95.44 84 VAL A C 1
ATOM 626 O O . VAL A 1 84 ? 6.604 -0.416 -16.113 1.00 95.44 84 VAL A O 1
ATOM 629 N N . TYR A 1 85 ? 7.970 -2.193 -15.904 1.00 96.25 85 TYR A N 1
ATOM 630 C CA . TYR A 1 85 ? 6.960 -3.204 -15.630 1.00 96.25 85 TYR A CA 1
ATOM 631 C C . TYR A 1 85 ? 7.178 -3.744 -14.220 1.00 96.25 85 TYR A C 1
ATOM 633 O O . TYR A 1 85 ? 8.320 -3.809 -13.752 1.00 96.25 85 TYR A O 1
ATOM 641 N N . LEU A 1 86 ? 6.091 -4.135 -13.559 1.00 96.94 86 LEU A N 1
ATOM 642 C CA . LEU A 1 86 ? 6.136 -4.692 -12.213 1.00 96.94 86 LEU A CA 1
ATOM 643 C C . LEU A 1 86 ? 5.789 -6.176 -12.249 1.00 96.94 86 LEU A C 1
ATOM 645 O O . LEU A 1 86 ? 4.789 -6.576 -12.836 1.00 96.94 86 LEU A O 1
ATOM 649 N N . ASP A 1 87 ? 6.615 -6.980 -11.598 1.00 96.56 87 ASP A N 1
ATOM 650 C CA . ASP A 1 87 ? 6.429 -8.411 -11.401 1.00 96.56 87 ASP A CA 1
ATOM 651 C C . ASP A 1 87 ? 5.765 -8.674 -10.041 1.00 96.56 87 ASP A C 1
ATOM 653 O O . ASP A 1 87 ? 6.342 -9.299 -9.160 1.00 96.56 87 ASP A O 1
ATOM 657 N N . MET A 1 88 ? 4.565 -8.118 -9.852 1.00 97.75 88 MET A N 1
ATOM 658 C CA . MET A 1 88 ? 3.786 -8.239 -8.612 1.00 97.75 88 MET A CA 1
ATOM 659 C C . MET A 1 88 ? 2.779 -9.383 -8.760 1.00 97.75 88 MET A C 1
ATOM 661 O O . MET A 1 88 ? 1.811 -9.252 -9.517 1.00 97.75 88 MET A O 1
ATOM 665 N N . LYS A 1 89 ? 3.040 -10.519 -8.114 1.00 97.75 89 LYS A N 1
ATOM 666 C CA . LYS A 1 89 ? 2.253 -11.761 -8.192 1.00 97.75 89 LYS A CA 1
ATOM 667 C C . LYS A 1 89 ? 1.327 -11.953 -6.997 1.00 97.75 89 LYS A C 1
ATOM 669 O O . LYS A 1 89 ? 0.313 -12.625 -7.142 1.00 97.75 89 LYS A O 1
ATOM 674 N N . ASN A 1 90 ? 1.679 -11.407 -5.839 1.00 97.88 90 ASN A N 1
ATOM 675 C CA . ASN A 1 90 ? 0.942 -11.595 -4.597 1.00 97.88 90 ASN A CA 1
ATOM 676 C C . ASN A 1 90 ? 0.807 -10.264 -3.835 1.00 97.88 90 ASN A C 1
ATOM 678 O O . ASN A 1 90 ? 1.443 -10.079 -2.791 1.00 97.88 90 ASN A O 1
ATOM 682 N N . PRO A 1 91 ? -0.000 -9.313 -4.343 1.00 98.25 91 PRO A N 1
ATOM 683 C CA . PRO A 1 91 ? -0.253 -8.077 -3.623 1.00 98.25 91 PRO A CA 1
ATOM 684 C C . PRO A 1 91 ? -1.030 -8.350 -2.329 1.00 98.25 91 PRO A C 1
ATOM 686 O O . PRO A 1 91 ? -2.029 -9.066 -2.342 1.00 98.25 91 PRO A O 1
ATOM 689 N N . ALA A 1 92 ? -0.618 -7.723 -1.226 1.00 98.12 92 ALA A N 1
ATOM 690 C CA . ALA A 1 92 ? -1.350 -7.753 0.042 1.00 98.12 92 ALA A CA 1
ATOM 691 C C . ALA A 1 92 ? -2.749 -7.138 -0.098 1.00 98.12 92 ALA A C 1
ATOM 693 O O . ALA A 1 92 ? -3.728 -7.645 0.448 1.00 98.12 92 ALA A O 1
ATOM 694 N N . PHE A 1 93 ? -2.835 -6.061 -0.880 1.00 97.62 93 PHE A N 1
ATOM 695 C CA . PHE A 1 93 ? -4.063 -5.323 -1.147 1.00 97.62 93 PHE A CA 1
ATOM 696 C C . PHE A 1 93 ? -4.174 -5.059 -2.645 1.00 97.62 93 PHE A C 1
ATOM 698 O O . PHE A 1 93 ? -3.200 -4.642 -3.274 1.00 97.62 93 PHE A O 1
ATOM 705 N N . ASN A 1 94 ? -5.351 -5.302 -3.219 1.00 97.00 94 ASN A N 1
ATOM 706 C CA . ASN A 1 94 ? -5.626 -5.054 -4.632 1.00 97.00 94 ASN A CA 1
ATOM 707 C C . ASN A 1 94 ? -6.987 -4.370 -4.793 1.00 97.00 94 ASN A C 1
ATOM 709 O O . ASN A 1 94 ? -8.003 -5.004 -5.076 1.00 97.00 94 ASN A O 1
ATOM 713 N N . GLN A 1 95 ? -6.982 -3.064 -4.558 1.00 95.62 95 GLN A N 1
ATOM 714 C CA . GLN A 1 95 ? -8.156 -2.204 -4.455 1.00 95.62 95 GLN A CA 1
ATOM 715 C C . GLN A 1 95 ? -7.913 -0.899 -5.227 1.00 95.62 95 GLN A C 1
ATOM 717 O O . GLN A 1 95 ? -7.853 0.184 -4.649 1.00 95.62 95 GLN A O 1
ATOM 722 N N . PRO A 1 96 ? -7.767 -0.960 -6.563 1.00 95.88 96 PRO A N 1
ATOM 723 C CA . PRO A 1 96 ? -7.305 0.167 -7.381 1.00 95.88 96 PRO A CA 1
ATOM 724 C C . PRO A 1 96 ? -8.199 1.415 -7.323 1.00 95.88 96 PRO A C 1
ATOM 726 O O . PRO A 1 96 ? -7.788 2.463 -7.816 1.00 95.88 96 PRO A O 1
ATOM 729 N N . ASN A 1 97 ? -9.391 1.310 -6.726 1.00 95.25 97 ASN A N 1
ATOM 730 C CA . ASN A 1 97 ? -10.391 2.370 -6.599 1.00 95.25 97 ASN A CA 1
ATOM 731 C C . ASN A 1 97 ? -10.583 2.880 -5.156 1.00 95.25 97 ASN A C 1
ATOM 733 O O . ASN A 1 97 ? -11.467 3.708 -4.941 1.00 95.25 97 ASN A O 1
ATOM 737 N N . ASP A 1 98 ? -9.798 2.390 -4.188 1.00 95.19 98 ASP A N 1
ATOM 738 C CA . ASP A 1 98 ? -9.926 2.765 -2.779 1.00 95.19 98 ASP A CA 1
ATOM 739 C C . ASP A 1 98 ? -8.562 3.113 -2.145 1.00 95.19 98 ASP A C 1
ATOM 741 O O . ASP A 1 98 ? -7.653 2.272 -2.145 1.00 95.19 98 ASP A O 1
ATOM 745 N N . PRO A 1 99 ? -8.369 4.344 -1.628 1.00 95.12 99 PRO A N 1
ATOM 746 C CA . PRO A 1 99 ? -7.160 4.727 -0.901 1.00 95.12 99 PRO A CA 1
ATOM 747 C C . PRO A 1 99 ? -7.162 4.292 0.578 1.00 95.12 99 PRO A C 1
ATOM 749 O O . PRO A 1 99 ? -6.161 4.507 1.272 1.00 95.12 99 PRO A O 1
ATOM 752 N N . PHE A 1 100 ? -8.273 3.751 1.084 1.00 96.25 100 PHE A N 1
ATOM 753 C CA . PHE A 1 100 ? -8.457 3.386 2.484 1.00 96.25 100 PHE A CA 1
ATOM 754 C C . PHE A 1 100 ? -8.371 1.882 2.698 1.00 96.25 100 PHE A C 1
ATOM 756 O O . PHE A 1 100 ? -8.701 1.097 1.822 1.00 96.25 100 PHE A O 1
ATOM 763 N N . LEU A 1 101 ? -7.938 1.482 3.884 1.00 96.50 101 LEU A N 1
ATOM 764 C CA . LEU A 1 101 ? -7.887 0.099 4.315 1.00 96.50 101 LEU A CA 1
ATOM 765 C C . LEU A 1 101 ? -8.835 -0.091 5.496 1.00 96.50 101 LEU A C 1
ATOM 767 O O . LEU A 1 101 ? -8.677 0.580 6.520 1.00 96.50 101 LEU A O 1
ATOM 771 N N . GLU A 1 102 ? -9.801 -0.995 5.356 1.00 97.31 102 GLU A N 1
ATOM 772 C CA . GLU A 1 102 ? -10.701 -1.360 6.447 1.00 97.31 102 GLU A CA 1
ATOM 773 C C . GLU A 1 102 ? -9.992 -2.269 7.462 1.00 97.31 102 GLU A C 1
ATOM 775 O O . GLU A 1 102 ? -9.075 -3.030 7.128 1.00 97.31 102 GLU A O 1
ATOM 780 N N . TYR A 1 103 ? -10.454 -2.259 8.716 1.00 97.88 103 TYR A N 1
ATOM 781 C CA . TYR A 1 103 ? -9.955 -3.204 9.719 1.00 97.88 103 TYR A CA 1
ATOM 782 C C . TYR A 1 103 ? -10.137 -4.668 9.285 1.00 97.88 103 TYR A C 1
ATOM 784 O O . TYR A 1 103 ? -9.265 -5.508 9.506 1.00 97.88 103 TYR A O 1
ATOM 792 N N . THR A 1 104 ? -11.243 -4.969 8.606 1.00 97.75 104 THR A N 1
ATOM 793 C CA . THR A 1 104 ? -11.553 -6.304 8.077 1.00 97.75 104 THR A CA 1
ATOM 794 C C . THR A 1 104 ? -10.509 -6.780 7.058 1.00 97.75 104 THR A C 1
ATOM 796 O O . THR A 1 104 ? -10.126 -7.955 7.066 1.00 97.75 104 THR A O 1
ATOM 799 N N . ASP A 1 105 ? -9.991 -5.878 6.220 1.00 97.38 105 AS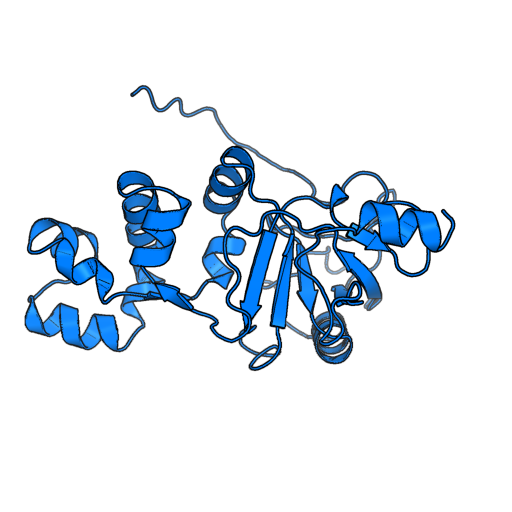P A N 1
ATOM 800 C CA . ASP A 1 105 ? -8.925 -6.177 5.265 1.00 97.38 105 ASP A CA 1
ATOM 801 C C . ASP A 1 105 ? -7.595 -6.460 5.970 1.00 97.38 105 ASP A C 1
ATOM 803 O O . ASP A 1 105 ? -6.896 -7.407 5.595 1.00 97.38 105 ASP A O 1
ATOM 807 N N . LEU A 1 106 ? -7.267 -5.699 7.022 1.00 97.38 106 LEU A N 1
ATOM 808 C CA . LEU A 1 106 ? -6.095 -5.971 7.861 1.00 97.38 106 LEU A CA 1
ATOM 809 C C . LEU A 1 106 ? -6.180 -7.359 8.499 1.00 97.38 106 LEU A C 1
ATOM 811 O O . LEU A 1 106 ? -5.224 -8.130 8.407 1.00 97.38 106 LEU A O 1
ATOM 815 N N . VAL A 1 107 ? -7.324 -7.711 9.094 1.00 98.06 107 VAL A N 1
ATOM 816 C CA . VAL A 1 107 ? -7.535 -9.027 9.721 1.00 98.06 107 VAL A CA 1
ATOM 817 C C . VAL A 1 107 ? -7.404 -10.151 8.694 1.00 98.06 107 VAL A C 1
ATOM 819 O O . VAL A 1 107 ? -6.774 -11.169 8.977 1.00 98.06 107 VAL A O 1
ATOM 822 N N . ARG A 1 108 ? -7.937 -9.971 7.479 1.00 97.56 108 ARG A N 1
ATOM 823 C CA . ARG A 1 108 ? -7.809 -10.962 6.398 1.00 97.56 108 ARG A CA 1
ATOM 824 C C . ARG A 1 108 ? -6.349 -11.224 6.020 1.00 97.56 108 ARG A C 1
ATOM 826 O O . ARG A 1 108 ? -5.997 -12.368 5.742 1.00 97.56 108 ARG A O 1
ATOM 833 N N . VAL A 1 109 ? -5.529 -10.177 5.965 1.00 97.44 109 VAL A N 1
ATOM 834 C CA . VAL A 1 109 ? -4.143 -10.245 5.475 1.00 97.44 109 VAL A CA 1
ATOM 835 C C . VAL A 1 109 ? -3.160 -10.665 6.568 1.00 97.44 109 VAL A C 1
ATOM 837 O O . VAL A 1 109 ? -2.227 -11.416 6.282 1.00 97.44 109 VAL A O 1
ATOM 840 N N . LEU A 1 110 ? -3.368 -10.198 7.802 1.00 96.94 110 LEU A N 1
ATOM 841 C CA . LEU A 1 110 ? -2.412 -10.308 8.910 1.00 96.94 110 LEU A CA 1
ATOM 842 C C . LEU A 1 110 ? -2.890 -11.193 10.068 1.00 96.94 110 LEU A C 1
ATOM 844 O O . LEU A 1 110 ? -2.083 -11.601 10.902 1.00 96.94 110 LEU A O 1
ATOM 848 N N . GLY A 1 111 ? -4.188 -11.483 10.141 1.00 97.38 111 GLY A N 1
ATOM 849 C CA . GLY A 1 111 ? -4.825 -12.021 11.339 1.00 97.38 111 GLY A CA 1
ATOM 850 C C . GLY A 1 111 ? -5.139 -10.941 12.380 1.00 97.38 111 GLY A C 1
ATOM 851 O O . GLY A 1 111 ? -4.639 -9.819 12.325 1.00 97.38 111 GLY A O 1
ATOM 852 N N . GLU A 1 112 ? -5.989 -11.301 13.341 1.00 96.62 112 GLU A N 1
ATOM 853 C CA . GLU A 1 112 ? -6.577 -10.385 14.331 1.00 96.62 112 GLU A CA 1
ATOM 854 C C . GLU A 1 112 ? -5.530 -9.616 15.153 1.00 96.62 112 GLU A C 1
ATOM 856 O O . GLU A 1 112 ? -5.612 -8.394 15.283 1.00 96.62 112 GLU A O 1
ATOM 861 N N . ASP A 1 113 ? -4.536 -10.323 15.699 1.00 96.81 113 ASP A N 1
ATOM 862 C CA . ASP A 1 113 ? -3.584 -9.746 16.654 1.00 96.81 113 ASP A CA 1
ATOM 863 C C . ASP A 1 113 ? -2.691 -8.687 15.995 1.00 96.81 113 ASP A C 1
ATOM 865 O O . ASP A 1 113 ? -2.517 -7.588 16.526 1.00 96.81 113 ASP A O 1
ATOM 869 N N . LEU A 1 114 ? -2.167 -8.987 14.802 1.00 97.50 114 LEU A N 1
ATOM 870 C CA . LEU A 1 114 ? -1.350 -8.048 14.033 1.00 97.50 114 LEU A CA 1
ATOM 871 C C . LEU A 1 114 ? -2.192 -6.905 13.456 1.00 97.50 114 LEU A C 1
ATOM 873 O O . LEU A 1 114 ? -1.743 -5.760 13.463 1.00 97.50 114 LEU A O 1
ATOM 877 N N . ALA A 1 115 ? -3.425 -7.178 13.020 1.00 97.75 115 ALA A N 1
ATOM 878 C CA . ALA A 1 115 ? -4.347 -6.131 12.588 1.00 97.75 115 ALA A CA 1
ATOM 879 C C . ALA A 1 115 ? -4.631 -5.130 13.720 1.00 97.75 115 ALA A C 1
ATOM 881 O O . ALA A 1 115 ? -4.553 -3.921 13.510 1.00 97.75 115 ALA A O 1
ATOM 882 N N . MET A 1 116 ? -4.906 -5.621 14.933 1.00 97.38 116 MET A N 1
ATOM 883 C CA . MET A 1 116 ? -5.103 -4.778 16.115 1.00 97.38 116 MET A CA 1
ATOM 884 C C . MET A 1 116 ? -3.848 -3.971 16.446 1.00 97.38 116 MET A C 1
ATOM 886 O O . MET A 1 116 ? -3.942 -2.775 16.715 1.00 97.38 116 MET A O 1
ATOM 890 N N . HIS A 1 117 ? -2.679 -4.617 16.422 1.00 97.50 117 HIS A N 1
ATOM 891 C CA . HIS A 1 117 ? -1.406 -3.960 16.692 1.00 97.50 117 HIS A CA 1
ATOM 892 C C . HIS A 1 117 ? -1.203 -2.739 15.786 1.00 97.50 117 HIS A C 1
ATOM 894 O O . HIS A 1 117 ? -1.009 -1.635 16.297 1.00 97.50 117 HIS A O 1
ATOM 900 N N . PHE A 1 118 ? -1.341 -2.909 14.467 1.00 97.75 118 PHE A N 1
ATOM 901 C CA . PHE A 1 118 ? -1.165 -1.804 13.525 1.00 97.75 118 PHE A CA 1
ATOM 902 C C . PHE A 1 118 ? -2.287 -0.764 13.598 1.00 97.75 118 PHE A C 1
ATOM 904 O O . PHE A 1 118 ? -1.998 0.424 13.477 1.00 97.75 118 PHE A O 1
ATOM 911 N N . MET A 1 119 ? -3.536 -1.158 13.871 1.00 96.94 119 MET A N 1
ATOM 912 C CA . MET A 1 119 ? -4.616 -0.187 14.094 1.00 96.94 119 MET A CA 1
ATOM 913 C C . MET A 1 119 ? -4.371 0.703 15.311 1.00 96.94 119 MET A C 1
ATOM 915 O O . MET A 1 119 ? -4.681 1.889 15.265 1.00 96.94 119 MET A O 1
ATOM 919 N N . VAL A 1 120 ? -3.823 0.155 16.398 1.00 97.19 120 VAL A N 1
ATOM 920 C CA . VAL A 1 120 ? -3.484 0.938 17.595 1.00 97.19 120 VAL A CA 1
ATOM 921 C C . VAL A 1 120 ? -2.239 1.789 17.349 1.00 97.19 120 VAL A C 1
ATOM 923 O O . VAL A 1 120 ? -2.233 2.968 17.690 1.00 97.19 120 VAL A O 1
ATOM 926 N N . GLN A 1 121 ? -1.201 1.226 16.726 1.00 97.19 121 GLN A N 1
ATOM 927 C CA . GLN A 1 121 ? 0.024 1.956 16.388 1.00 97.19 121 GLN A CA 1
ATOM 928 C C . GLN A 1 121 ? -0.259 3.173 15.496 1.00 97.19 121 GLN A C 1
ATOM 930 O O . GLN A 1 121 ? 0.333 4.233 15.690 1.00 97.19 121 GLN A O 1
ATOM 935 N N . HIS A 1 122 ? -1.196 3.029 14.557 1.00 97.19 122 HIS A N 1
ATOM 936 C CA . HIS A 1 122 ? -1.592 4.065 13.605 1.00 97.19 122 HIS A CA 1
ATOM 937 C C . HIS A 1 122 ? -2.956 4.686 13.931 1.00 97.19 122 HIS A C 1
ATOM 939 O O . HIS A 1 122 ? -3.622 5.216 13.041 1.00 97.19 122 HIS A O 1
ATOM 945 N N . GLU A 1 123 ? -3.386 4.661 15.199 1.00 97.44 123 GLU A N 1
ATOM 946 C CA . GLU A 1 123 ? -4.757 5.043 15.576 1.00 97.44 123 GLU A CA 1
ATOM 947 C C . GLU A 1 123 ? -5.132 6.465 15.156 1.00 97.44 123 GLU A C 1
ATOM 949 O O . GLU A 1 123 ? -6.278 6.724 14.798 1.00 97.44 123 GLU A O 1
ATOM 954 N N . GLN A 1 124 ? -4.159 7.377 15.113 1.00 97.38 124 GLN A N 1
ATOM 955 C CA . GLN A 1 124 ? -4.385 8.757 14.687 1.00 97.38 124 GLN A CA 1
ATOM 956 C C . GLN A 1 124 ? -4.926 8.848 13.254 1.00 97.38 124 GLN A C 1
ATOM 958 O O . GLN A 1 124 ? -5.688 9.764 12.956 1.00 97.38 124 GLN A O 1
ATOM 963 N N . LEU A 1 125 ? -4.586 7.894 12.379 1.00 96.31 125 LEU A N 1
ATOM 964 C CA . LEU A 1 125 ? -5.130 7.834 11.021 1.00 96.31 125 LEU A CA 1
ATOM 965 C C . LEU A 1 125 ? -6.624 7.500 11.032 1.00 96.31 125 LEU A C 1
ATOM 967 O O . LEU A 1 125 ? -7.382 8.095 10.270 1.00 96.31 125 LEU A O 1
ATOM 971 N N . ALA A 1 126 ? -7.050 6.586 11.909 1.00 96.94 126 ALA A N 1
ATOM 972 C CA . ALA A 1 126 ? -8.461 6.241 12.081 1.00 96.94 126 ALA A CA 1
ATOM 973 C C . ALA A 1 126 ? -9.214 7.402 12.730 1.00 96.94 126 ALA A C 1
ATOM 975 O O . ALA A 1 126 ? -10.306 7.759 12.293 1.00 96.94 126 ALA A O 1
ATOM 976 N N . MET A 1 127 ? -8.596 8.041 13.728 1.00 97.12 127 MET A N 1
ATOM 977 C CA . MET A 1 127 ? -9.197 9.124 14.503 1.00 97.12 127 MET A CA 1
ATOM 978 C C . MET A 1 127 ? -9.474 10.401 13.700 1.00 97.12 127 MET A C 1
ATOM 980 O O . MET A 1 127 ? -10.215 11.269 14.151 1.00 97.12 127 MET A O 1
ATOM 984 N N . GLN A 1 128 ? -8.898 10.514 12.504 1.00 95.94 128 GLN A N 1
ATOM 985 C CA . GLN A 1 128 ? -9.125 11.617 11.567 1.00 95.94 128 GLN A CA 1
ATOM 986 C C . GLN A 1 128 ? -10.253 11.331 10.557 1.00 95.94 128 GLN A C 1
ATOM 988 O O . GLN A 1 128 ? -10.414 12.075 9.588 1.00 95.94 128 GLN A O 1
ATOM 993 N N . THR A 1 129 ? -11.025 10.257 10.749 1.00 96.62 129 THR A N 1
ATOM 994 C CA . THR A 1 129 ? -12.134 9.865 9.865 1.00 96.62 129 THR A CA 1
ATOM 995 C C . THR A 1 129 ? -13.498 10.195 10.471 1.00 96.62 129 THR A C 1
ATOM 997 O O . THR A 1 129 ? -13.659 10.232 11.689 1.00 96.62 129 THR A O 1
ATOM 1000 N N . GLY A 1 130 ? -14.509 10.372 9.613 1.00 97.50 130 GLY A N 1
ATOM 1001 C CA . GLY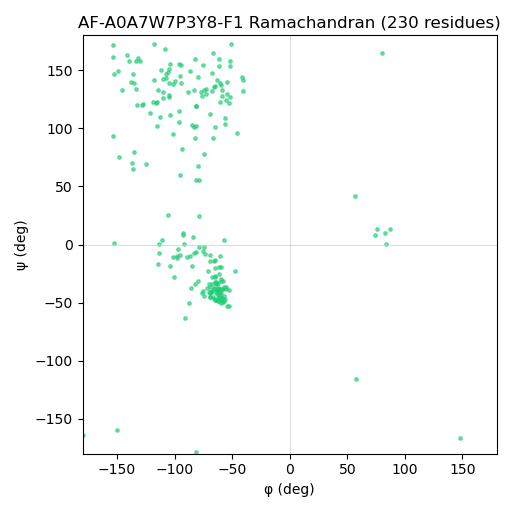 A 1 130 ? -15.897 10.531 10.066 1.00 97.50 130 GLY A CA 1
ATOM 1002 C C . GLY A 1 130 ? -16.449 9.274 10.749 1.00 97.50 130 GLY A C 1
ATOM 1003 O O . GLY A 1 130 ? -17.203 9.386 11.707 1.00 97.50 130 GLY A O 1
ATOM 1004 N N . ALA A 1 131 ? -16.011 8.081 10.327 1.00 97.31 131 ALA A N 1
ATOM 1005 C CA . ALA A 1 131 ? -16.391 6.827 10.983 1.00 97.31 131 ALA A CA 1
ATOM 1006 C C . ALA A 1 131 ? -15.923 6.777 12.443 1.00 97.31 131 ALA A C 1
ATOM 1008 O O . ALA A 1 131 ? -16.662 6.330 13.318 1.00 97.31 131 ALA A O 1
ATOM 1009 N N . TRP A 1 132 ? -14.716 7.277 12.726 1.00 98.06 132 TRP A N 1
ATOM 1010 C CA . TRP A 1 132 ? -14.265 7.424 14.104 1.00 98.06 132 TRP A CA 1
ATOM 1011 C C . TRP A 1 132 ? -15.085 8.454 14.877 1.00 98.06 132 TRP A C 1
ATOM 1013 O O . TRP A 1 132 ? -15.473 8.161 16.003 1.00 98.06 132 TRP A O 1
ATOM 1023 N N . GLU A 1 133 ? -15.342 9.635 14.308 1.00 97.94 133 GLU A N 1
ATOM 1024 C CA . GLU A 1 133 ? -16.133 10.682 14.972 1.00 97.94 133 GLU A CA 1
ATOM 1025 C C . GLU A 1 133 ? -17.478 10.119 15.458 1.00 97.94 133 GLU A C 1
ATOM 1027 O O . GLU A 1 133 ? -17.761 10.147 16.655 1.00 97.94 133 GLU A O 1
ATOM 1032 N N . GLU A 1 134 ? -18.231 9.473 14.564 1.00 97.69 134 GLU A N 1
ATOM 1033 C CA . GLU A 1 134 ? -19.521 8.854 14.884 1.00 97.69 134 GLU A CA 1
ATOM 1034 C C . GLU A 1 134 ? -19.401 7.735 15.936 1.00 97.69 134 GLU A C 1
ATOM 1036 O O . GLU A 1 134 ? -20.136 7.723 16.929 1.00 97.69 134 GLU A O 1
ATOM 1041 N N . LEU A 1 135 ? -18.455 6.805 15.753 1.00 97.50 135 LEU A N 1
ATOM 1042 C CA . LEU A 1 135 ? -18.298 5.650 16.641 1.00 97.50 135 LEU A CA 1
ATOM 1043 C C . LEU A 1 135 ? -17.815 6.047 18.043 1.00 97.50 135 LEU A C 1
ATOM 1045 O O . LEU A 1 135 ? -18.258 5.487 19.051 1.00 97.50 135 LEU A O 1
ATOM 1049 N N . SER A 1 136 ? -16.878 6.992 18.108 1.00 97.50 136 SER A N 1
ATOM 1050 C CA . SER A 1 136 ? -16.273 7.465 19.352 1.00 97.50 136 SER A CA 1
ATOM 1051 C C . SER A 1 136 ? -17.292 8.182 20.235 1.00 97.50 136 SER A C 1
ATOM 1053 O O . SER A 1 136 ? -17.315 7.929 21.442 1.00 97.50 136 SER A O 1
ATOM 1055 N N . ASP A 1 137 ? -18.197 8.960 19.637 1.00 97.19 137 ASP A N 1
ATOM 1056 C CA . ASP A 1 137 ? -19.315 9.603 20.326 1.00 97.19 137 ASP A CA 1
ATOM 1057 C C . ASP A 1 137 ? -20.360 8.582 20.801 1.00 97.19 137 ASP A C 1
ATOM 1059 O O . ASP A 1 137 ? -20.785 8.626 21.960 1.00 97.19 137 ASP A O 1
ATOM 1063 N N . GLU A 1 138 ? -20.741 7.618 19.952 1.00 97.88 138 GLU A N 1
ATOM 1064 C CA . GLU A 1 138 ? -21.709 6.568 20.307 1.00 97.88 138 GLU A CA 1
ATOM 1065 C C . GLU A 1 138 ? -21.215 5.718 21.489 1.00 97.88 138 GLU A C 1
ATOM 1067 O O . GLU A 1 138 ? -21.959 5.416 22.431 1.00 97.88 138 GLU A O 1
ATOM 1072 N N . LEU A 1 139 ? -19.937 5.335 21.458 1.00 97.00 139 LEU A N 1
ATOM 1073 C CA . LEU A 1 139 ? -19.333 4.494 22.482 1.00 97.00 139 LEU A CA 1
ATOM 1074 C C . LEU A 1 139 ? -18.731 5.292 23.645 1.00 97.00 139 LEU A C 1
ATOM 1076 O O . LEU A 1 139 ? -18.396 4.681 24.663 1.00 97.00 139 LEU A O 1
ATOM 1080 N N . GLY A 1 140 ? -18.608 6.616 23.555 1.00 97.69 140 GLY A N 1
ATOM 1081 C CA . GLY A 1 140 ? -17.888 7.425 24.541 1.00 97.69 140 GLY A CA 1
ATOM 1082 C C . GLY A 1 140 ? -16.433 6.971 24.715 1.00 97.69 140 GLY A C 1
ATOM 1083 O O . GLY A 1 140 ? -15.960 6.842 25.847 1.00 97.69 140 GLY A O 1
ATOM 1084 N N . CYS A 1 141 ? -15.758 6.651 23.608 1.00 97.88 141 CYS A N 1
ATOM 1085 C CA . CYS A 1 141 ? -14.376 6.171 23.577 1.00 97.88 141 CYS A CA 1
ATOM 1086 C C . CYS A 1 141 ? -13.431 7.252 23.038 1.00 97.88 141 CYS A C 1
ATOM 1088 O O . CYS A 1 141 ? -13.791 8.019 22.158 1.00 97.88 141 CYS A O 1
ATOM 1090 N N . SER A 1 142 ? -12.195 7.291 23.536 1.00 97.38 142 SER A N 1
ATOM 1091 C CA . SER A 1 142 ? -11.162 8.248 23.115 1.00 97.38 142 SER A CA 1
ATOM 1092 C C . SER A 1 142 ? -9.973 7.602 22.399 1.00 97.38 142 SER A C 1
ATOM 1094 O O . SER A 1 142 ? -9.021 8.303 22.071 1.00 97.38 142 SER A O 1
ATOM 1096 N N . SER A 1 143 ? -9.979 6.278 22.225 1.00 98.06 143 SER A N 1
ATOM 1097 C CA . SER A 1 143 ? -8.933 5.540 21.507 1.00 98.06 143 SER A CA 1
ATOM 1098 C C . SER A 1 143 ? -9.449 4.232 20.911 1.00 98.06 143 SER A C 1
ATOM 1100 O O . SER A 1 143 ? -10.461 3.679 21.362 1.00 98.06 143 SER A O 1
ATOM 1102 N N . ILE A 1 144 ? -8.709 3.696 19.940 1.00 97.50 144 ILE A N 1
ATOM 1103 C CA . ILE A 1 144 ? -9.039 2.425 19.276 1.00 97.50 144 ILE A CA 1
ATOM 1104 C C . ILE A 1 144 ? -9.010 1.264 20.276 1.00 97.50 144 ILE A C 1
ATOM 1106 O O . ILE A 1 144 ? -9.895 0.408 20.279 1.00 97.50 144 ILE A O 1
ATOM 1110 N N . ALA A 1 145 ? -8.053 1.277 21.208 1.00 97.62 145 ALA A N 1
ATOM 1111 C CA . ALA A 1 145 ? -7.964 0.274 22.266 1.00 97.62 145 ALA A CA 1
ATOM 1112 C C . ALA A 1 145 ? -9.196 0.271 23.195 1.00 97.62 145 ALA A C 1
ATOM 1114 O O . ALA A 1 145 ? -9.597 -0.782 23.692 1.00 97.62 145 ALA A O 1
ATOM 1115 N N . GLN A 1 146 ? -9.823 1.427 23.439 1.00 98.06 146 GLN A N 1
ATOM 1116 C CA . GLN A 1 146 ? -11.061 1.480 24.223 1.00 98.06 146 GLN A CA 1
ATOM 1117 C C . GLN A 1 146 ? -12.242 0.871 23.464 1.00 98.06 146 GLN A C 1
ATOM 1119 O O . GLN A 1 146 ? -12.999 0.109 24.067 1.00 98.06 146 GLN A O 1
ATOM 1124 N N . VAL A 1 147 ? -12.358 1.135 22.157 1.00 97.69 147 VAL A N 1
ATOM 1125 C CA . VAL A 1 147 ? -13.360 0.481 21.298 1.00 97.69 147 VAL A CA 1
ATOM 1126 C C . VAL A 1 147 ? -13.165 -1.034 21.339 1.00 97.69 147 VAL A C 1
ATOM 1128 O O . VAL A 1 147 ? -14.097 -1.755 21.679 1.00 97.69 147 VAL A O 1
ATOM 1131 N N . ALA A 1 148 ? -11.935 -1.512 21.137 1.00 96.44 148 ALA A N 1
ATOM 1132 C CA . ALA A 1 148 ? -11.592 -2.933 21.184 1.00 96.44 148 ALA A CA 1
ATOM 1133 C C . ALA A 1 148 ? -11.980 -3.632 22.502 1.00 96.44 148 ALA A C 1
ATOM 1135 O O . ALA A 1 148 ? -12.359 -4.804 22.493 1.00 96.44 148 ALA A O 1
ATOM 1136 N N . ASN A 1 149 ? -11.862 -2.927 23.632 1.00 97.19 149 ASN A N 1
ATOM 1137 C CA . ASN A 1 149 ? -12.212 -3.444 24.957 1.00 97.19 149 ASN A CA 1
ATOM 1138 C C . ASN A 1 149 ? -13.718 -3.402 25.241 1.00 97.19 149 ASN A C 1
ATOM 1140 O O . ASN A 1 149 ? -14.215 -4.228 26.008 1.00 97.19 149 ASN A O 1
ATOM 1144 N N . LYS A 1 150 ? -14.433 -2.426 24.675 1.00 97.50 150 LYS A N 1
ATOM 1145 C CA . LYS A 1 150 ? -15.862 -2.221 24.922 1.00 97.50 150 LYS A CA 1
ATOM 1146 C C . LYS A 1 150 ? -16.728 -3.046 23.976 1.00 97.50 150 LYS A C 1
ATOM 1148 O O . LYS A 1 150 ? -17.629 -3.741 24.435 1.00 97.50 150 LYS A O 1
ATOM 1153 N N . ASP A 1 151 ? -16.443 -2.963 22.682 1.00 96.94 151 ASP A N 1
ATOM 1154 C CA . ASP A 1 151 ? -17.096 -3.737 21.635 1.00 96.94 151 ASP A CA 1
ATOM 1155 C C . ASP A 1 151 ? -16.150 -3.913 20.440 1.00 96.94 151 ASP A C 1
ATOM 1157 O O . ASP A 1 151 ? -16.067 -3.084 19.533 1.00 96.94 151 ASP A O 1
ATOM 1161 N N . ARG A 1 152 ? -15.421 -5.033 20.445 1.00 95.25 152 ARG A N 1
ATOM 1162 C CA . ARG A 1 152 ? -14.432 -5.347 19.411 1.00 95.25 152 ARG A CA 1
ATOM 1163 C C . ARG A 1 152 ? -15.036 -5.436 18.010 1.00 95.25 152 ARG A C 1
ATOM 1165 O O . ARG A 1 152 ? -14.353 -5.106 17.048 1.00 95.25 152 ARG A O 1
ATOM 1172 N N . ALA A 1 153 ? -16.296 -5.853 17.879 1.00 96.88 153 ALA A N 1
ATOM 1173 C CA . ALA A 1 153 ? -16.915 -6.021 16.566 1.00 96.88 153 ALA A CA 1
ATOM 1174 C C . ALA A 1 153 ? -17.056 -4.686 15.816 1.00 96.88 153 ALA A C 1
ATOM 1176 O O . ALA A 1 153 ? -16.999 -4.673 14.587 1.00 96.88 153 ALA A O 1
ATOM 1177 N N . ARG A 1 154 ? -17.167 -3.570 16.552 1.00 97.62 154 ARG A N 1
ATOM 1178 C CA . ARG A 1 154 ? -17.273 -2.216 15.991 1.00 97.62 154 ARG A CA 1
ATOM 1179 C C . ARG A 1 154 ? -15.984 -1.727 15.331 1.00 97.62 154 ARG A C 1
ATOM 1181 O O . ARG A 1 154 ? -16.020 -0.768 14.572 1.00 97.62 154 ARG A O 1
ATOM 1188 N N . LEU A 1 155 ? -14.846 -2.392 15.553 1.00 97.44 155 LEU A N 1
ATOM 1189 C CA . LEU A 1 155 ? -13.612 -2.075 14.824 1.00 97.44 155 LEU A CA 1
ATOM 1190 C C . LEU A 1 155 ? -13.760 -2.289 13.316 1.00 97.44 155 LEU A C 1
ATOM 1192 O O . LEU A 1 155 ? -13.084 -1.617 12.548 1.00 97.44 155 LEU A O 1
ATOM 1196 N N . ASN A 1 156 ? -14.676 -3.166 12.890 1.00 97.62 156 ASN A N 1
ATOM 1197 C CA . ASN A 1 156 ? -14.971 -3.406 11.477 1.00 97.62 156 ASN A CA 1
ATOM 1198 C C . ASN A 1 156 ? -15.584 -2.189 10.761 1.00 97.62 156 ASN A C 1
ATOM 1200 O O . ASN A 1 156 ? -15.654 -2.195 9.539 1.00 97.62 156 ASN A O 1
ATOM 1204 N N . GLU A 1 157 ? -16.035 -1.167 11.493 1.00 97.69 157 GLU A N 1
ATOM 1205 C CA . GLU A 1 157 ? -16.533 0.094 10.920 1.00 97.69 157 GLU A CA 1
ATOM 1206 C C . GLU A 1 157 ? -15.416 1.110 10.671 1.00 97.69 157 GLU A C 1
ATOM 1208 O O . GLU A 1 157 ? -15.643 2.148 10.050 1.00 97.69 157 GLU A O 1
ATOM 1213 N N . LEU A 1 158 ? -14.210 0.834 11.170 1.00 98.31 158 LEU A N 1
ATOM 1214 C CA . LEU A 1 158 ? -13.083 1.744 11.074 1.00 98.31 158 LEU A CA 1
ATOM 1215 C C . LEU A 1 158 ? -12.204 1.410 9.875 1.00 98.31 158 LEU A C 1
ATOM 1217 O O . LEU A 1 158 ? -11.958 0.250 9.531 1.00 98.31 158 LEU A O 1
ATOM 1221 N N . TYR A 1 159 ? -11.676 2.473 9.286 1.00 97.69 159 TYR A N 1
ATOM 1222 C CA . TYR A 1 159 ? -10.739 2.424 8.180 1.00 97.69 159 TYR A CA 1
ATOM 1223 C C . TYR A 1 159 ? -9.653 3.483 8.373 1.00 97.69 159 TYR A C 1
ATOM 1225 O O . TYR A 1 159 ? -9.837 4.473 9.085 1.00 97.69 159 TYR A O 1
ATOM 1233 N N . ILE A 1 160 ? -8.511 3.274 7.726 1.00 97.19 160 ILE A N 1
ATOM 1234 C CA . ILE A 1 160 ? -7.372 4.199 7.733 1.00 97.19 160 ILE A CA 1
ATOM 1235 C C . ILE A 1 160 ? -6.868 4.431 6.317 1.00 97.19 160 ILE A C 1
ATOM 1237 O O . ILE A 1 160 ? -7.147 3.648 5.418 1.00 97.19 160 ILE A O 1
ATOM 1241 N N . GLN A 1 161 ? -6.125 5.511 6.083 1.00 94.69 161 GLN A N 1
ATOM 1242 C CA . GLN A 1 161 ? -5.429 5.665 4.803 1.00 94.69 161 GLN A CA 1
ATOM 1243 C C . GLN A 1 161 ? -4.370 4.567 4.667 1.00 94.69 161 GLN A C 1
ATOM 1245 O O . GLN A 1 161 ? -3.645 4.293 5.621 1.00 94.69 161 GLN A O 1
ATOM 1250 N N . LEU A 1 162 ? -4.276 3.944 3.490 1.00 96.00 162 LEU A N 1
ATOM 1251 C CA . LEU A 1 162 ? -3.371 2.815 3.274 1.00 96.00 162 LEU A CA 1
ATOM 1252 C C . LEU A 1 162 ? -1.904 3.253 3.146 1.00 96.00 162 LEU A C 1
ATOM 1254 O O . LEU A 1 162 ? -1.015 2.583 3.664 1.00 96.00 162 LEU A O 1
ATOM 1258 N N . TYR A 1 163 ? -1.623 4.367 2.462 1.00 94.25 163 TYR A N 1
ATOM 1259 C CA . TYR A 1 163 ? -0.238 4.726 2.132 1.00 94.25 163 TYR A CA 1
ATOM 1260 C C . TYR A 1 163 ? 0.694 4.898 3.352 1.00 94.25 163 TYR A C 1
ATOM 1262 O O . TYR A 1 163 ? 1.822 4.421 3.249 1.00 94.25 163 TYR A O 1
ATOM 1270 N N . PRO A 1 164 ? 0.278 5.474 4.505 1.00 94.44 164 PRO A N 1
ATOM 1271 C CA . PRO A 1 164 ? 1.171 5.617 5.655 1.00 94.44 164 PRO A CA 1
ATOM 1272 C C . PRO A 1 164 ? 1.618 4.269 6.232 1.00 94.44 164 PRO A C 1
ATOM 1274 O O . PRO A 1 164 ? 2.750 4.144 6.687 1.00 94.44 164 PRO A O 1
ATOM 1277 N N . LEU A 1 165 ? 0.767 3.237 6.160 1.00 96.50 165 LEU A N 1
ATOM 1278 C CA . LEU A 1 165 ? 1.153 1.872 6.527 1.00 96.50 165 LEU A CA 1
ATOM 1279 C C . LEU A 1 165 ? 2.217 1.323 5.570 1.00 96.50 165 LEU A C 1
ATOM 1281 O O . LEU A 1 165 ? 3.138 0.630 5.984 1.00 96.50 165 LEU A O 1
ATOM 1285 N N . LEU A 1 166 ? 2.120 1.638 4.276 1.00 96.31 166 LEU A N 1
ATOM 1286 C CA . LEU A 1 166 ? 3.082 1.179 3.265 1.00 96.31 166 LEU A CA 1
ATOM 1287 C C . LEU A 1 166 ? 4.436 1.909 3.332 1.00 96.31 166 LEU A C 1
ATOM 1289 O O . LEU A 1 166 ? 5.387 1.496 2.655 1.00 96.31 166 LEU A O 1
ATOM 1293 N N . ASP A 1 167 ? 4.529 2.956 4.151 1.00 94.19 167 ASP A N 1
ATOM 1294 C CA . ASP A 1 167 ? 5.768 3.648 4.511 1.00 94.19 167 ASP A CA 1
ATOM 1295 C C . ASP A 1 167 ? 6.341 3.174 5.859 1.00 94.19 167 ASP A C 1
ATOM 1297 O O . ASP A 1 167 ? 7.481 3.505 6.190 1.00 94.19 167 ASP A O 1
ATOM 1301 N N . ASP A 1 168 ? 5.588 2.371 6.619 1.00 95.56 168 ASP A N 1
ATOM 1302 C CA . ASP A 1 168 ? 6.012 1.802 7.896 1.00 95.56 168 ASP A CA 1
ATOM 1303 C C . ASP A 1 168 ? 6.891 0.549 7.669 1.00 95.56 168 ASP A C 1
ATOM 1305 O O . ASP A 1 168 ? 6.450 -0.438 7.063 1.00 95.56 168 ASP A O 1
ATOM 1309 N N . PRO A 1 169 ? 8.157 0.551 8.131 1.00 95.44 169 PRO A N 1
ATOM 1310 C CA . PRO A 1 169 ? 9.081 -0.554 7.895 1.00 95.44 169 PRO A CA 1
ATOM 1311 C C . PRO A 1 169 ? 8.698 -1.850 8.617 1.00 95.44 169 PRO A C 1
ATOM 1313 O O . PRO A 1 169 ? 9.043 -2.929 8.122 1.00 95.44 169 PRO A O 1
ATOM 1316 N N . ASP A 1 170 ? 8.002 -1.776 9.750 1.00 96.69 170 ASP A N 1
ATOM 1317 C CA . ASP A 1 170 ? 7.545 -2.951 10.488 1.00 96.69 170 ASP A CA 1
ATOM 1318 C C . ASP A 1 170 ? 6.330 -3.568 9.795 1.00 96.69 170 ASP A C 1
ATOM 1320 O O . ASP A 1 170 ? 6.302 -4.783 9.580 1.00 96.69 170 ASP A O 1
ATOM 1324 N N . PHE A 1 171 ? 5.398 -2.737 9.317 1.00 97.69 171 PHE A N 1
ATOM 1325 C CA . PHE A 1 171 ? 4.263 -3.193 8.510 1.00 97.69 171 PHE A CA 1
ATOM 1326 C C . PHE A 1 171 ? 4.717 -3.889 7.222 1.00 97.69 171 PHE A C 1
ATOM 1328 O O . PHE A 1 171 ? 4.328 -5.030 6.951 1.00 97.69 171 PHE A O 1
ATOM 1335 N N . ILE A 1 172 ? 5.615 -3.257 6.455 1.00 97.31 172 ILE A N 1
ATOM 1336 C CA . ILE A 1 172 ? 6.194 -3.879 5.257 1.00 97.31 172 ILE A CA 1
ATOM 1337 C C . ILE A 1 172 ? 6.984 -5.144 5.615 1.00 97.31 172 ILE A C 1
ATOM 1339 O O . ILE A 1 172 ? 6.919 -6.138 4.888 1.00 97.31 172 ILE A O 1
ATOM 1343 N N . GLY A 1 173 ? 7.712 -5.142 6.734 1.00 96.75 173 GLY A N 1
ATOM 1344 C CA . GLY A 1 173 ? 8.436 -6.312 7.224 1.00 96.75 173 GLY A CA 1
ATOM 1345 C C . GLY A 1 173 ? 7.523 -7.523 7.430 1.00 96.75 173 GLY A C 1
ATOM 1346 O O . GLY A 1 173 ? 7.834 -8.611 6.940 1.00 96.75 173 GLY A O 1
ATOM 1347 N N . VAL A 1 174 ? 6.379 -7.320 8.085 1.00 97.81 174 VAL A N 1
ATOM 1348 C CA . VAL A 1 174 ? 5.363 -8.357 8.312 1.00 97.81 174 VAL A CA 1
ATOM 1349 C C . VAL A 1 174 ? 4.763 -8.844 6.990 1.00 97.81 174 VAL A C 1
ATOM 1351 O O . VAL A 1 174 ? 4.721 -10.053 6.750 1.00 97.81 174 VAL A O 1
ATOM 1354 N N . LEU A 1 175 ? 4.365 -7.936 6.091 1.00 98.12 175 LEU A N 1
ATOM 1355 C CA . LEU A 1 175 ? 3.786 -8.317 4.796 1.00 98.12 175 LEU A CA 1
ATOM 1356 C C . LEU A 1 175 ? 4.748 -9.159 3.951 1.00 98.12 175 LEU A C 1
ATOM 1358 O O . LEU A 1 175 ? 4.355 -10.171 3.367 1.00 98.12 175 LEU A O 1
ATOM 1362 N N . ARG A 1 176 ? 6.030 -8.790 3.928 1.00 96.31 176 ARG A N 1
ATOM 1363 C CA . ARG A 1 176 ? 7.057 -9.558 3.216 1.00 96.31 176 ARG A CA 1
ATOM 1364 C C . ARG A 1 176 ? 7.257 -10.948 3.806 1.00 96.31 176 ARG A C 1
ATOM 1366 O O . ARG A 1 176 ? 7.410 -11.905 3.052 1.00 96.31 176 ARG A O 1
ATOM 1373 N N . GLN A 1 177 ? 7.263 -11.074 5.134 1.00 96.00 177 GLN A N 1
ATOM 1374 C CA . GLN A 1 177 ? 7.368 -12.377 5.802 1.00 96.00 177 GLN A CA 1
ATOM 1375 C C . GLN A 1 177 ? 6.166 -13.276 5.492 1.00 96.00 177 GLN A C 1
ATOM 1377 O O . GLN A 1 177 ? 6.334 -14.484 5.341 1.00 96.00 177 GLN A O 1
ATOM 1382 N N . ALA A 1 178 ? 4.981 -12.683 5.328 1.00 96.19 178 ALA A N 1
ATOM 1383 C CA . ALA A 1 178 ? 3.774 -13.374 4.882 1.00 96.19 178 ALA A CA 1
ATOM 1384 C C . ALA A 1 178 ? 3.768 -13.708 3.372 1.00 96.19 178 ALA A C 1
ATOM 1386 O O . ALA A 1 178 ? 2.846 -14.365 2.892 1.00 96.19 178 ALA A O 1
ATOM 1387 N N . GLY A 1 179 ? 4.800 -13.306 2.622 1.00 96.88 179 GLY A N 1
ATOM 1388 C CA . GLY A 1 179 ? 4.967 -13.630 1.204 1.00 96.88 179 GLY A CA 1
ATOM 1389 C C . GLY A 1 179 ? 4.283 -12.661 0.241 1.00 96.88 179 GLY A C 1
ATOM 1390 O O . GLY A 1 179 ? 4.160 -12.985 -0.941 1.00 96.88 179 GLY A O 1
ATOM 1391 N N . TYR A 1 180 ? 3.836 -11.495 0.712 1.00 98.31 180 TYR A N 1
ATOM 1392 C CA . TYR A 1 180 ? 3.315 -10.450 -0.165 1.00 98.31 180 TYR A CA 1
ATOM 1393 C C . TYR A 1 180 ? 4.455 -9.668 -0.826 1.00 98.31 180 TYR A C 1
ATOM 1395 O O . TYR A 1 180 ? 5.494 -9.415 -0.209 1.00 98.31 180 TYR A O 1
ATOM 1403 N N . ASP A 1 181 ? 4.254 -9.268 -2.080 1.00 97.75 181 ASP A N 1
ATOM 1404 C CA . ASP A 1 181 ? 5.265 -8.578 -2.895 1.00 97.75 181 ASP A CA 1
ATOM 1405 C C . ASP A 1 181 ? 4.910 -7.122 -3.236 1.00 97.75 181 ASP A C 1
ATOM 1407 O O . ASP A 1 181 ? 5.763 -6.367 -3.720 1.00 97.75 181 ASP A O 1
ATOM 1411 N N . GLY A 1 182 ? 3.693 -6.687 -2.908 1.00 98.19 182 GLY A N 1
ATOM 1412 C CA . GLY A 1 182 ? 3.279 -5.308 -3.105 1.00 98.19 182 GLY A CA 1
ATOM 1413 C C . GLY A 1 182 ? 1.858 -4.982 -2.662 1.00 98.19 182 GLY A C 1
ATOM 1414 O O . GLY A 1 182 ? 1.220 -5.732 -1.925 1.00 98.19 182 GLY A O 1
ATOM 1415 N N . ALA A 1 183 ? 1.364 -3.839 -3.126 1.00 98.38 183 ALA A N 1
ATOM 1416 C CA . ALA A 1 183 ? -0.010 -3.381 -2.967 1.00 98.38 183 ALA A CA 1
ATOM 1417 C C . ALA A 1 183 ? -0.436 -2.525 -4.172 1.00 98.38 183 ALA A C 1
ATOM 1419 O O . ALA A 1 183 ? 0.388 -1.834 -4.777 1.00 98.38 183 ALA A O 1
ATOM 1420 N N . ILE A 1 184 ? -1.729 -2.562 -4.498 1.00 98.25 184 ILE A N 1
ATOM 1421 C CA . ILE A 1 184 ? -2.368 -1.801 -5.578 1.00 98.25 184 ILE A CA 1
ATOM 1422 C C . ILE A 1 184 ? -3.573 -1.070 -4.988 1.00 98.25 184 ILE A C 1
ATOM 1424 O O . ILE A 1 184 ? -4.483 -1.712 -4.459 1.00 98.25 184 ILE A O 1
ATOM 1428 N N . TYR A 1 185 ? -3.585 0.258 -5.069 1.00 97.44 185 TYR A N 1
ATOM 1429 C CA . TYR A 1 185 ? -4.626 1.091 -4.460 1.00 97.44 185 TYR A CA 1
ATOM 1430 C C . TYR A 1 185 ? -4.794 2.420 -5.200 1.00 97.44 185 TYR A C 1
ATOM 1432 O O . TYR A 1 185 ? -4.006 2.733 -6.089 1.00 97.44 185 TYR A O 1
ATOM 1440 N N . THR A 1 186 ? -5.817 3.214 -4.880 1.00 95.44 186 THR A N 1
ATOM 1441 C CA . THR A 1 186 ? -5.896 4.583 -5.422 1.00 95.44 186 THR A CA 1
ATOM 1442 C C . THR A 1 186 ? -4.947 5.511 -4.672 1.00 95.44 186 THR A C 1
ATOM 1444 O O . THR A 1 186 ? -4.979 5.578 -3.449 1.00 95.44 186 THR A O 1
ATOM 1447 N N . GLY A 1 187 ? -4.148 6.286 -5.399 1.00 87.50 187 GLY A N 1
ATOM 1448 C CA . GLY A 1 187 ? -3.252 7.283 -4.830 1.00 87.50 187 GLY A CA 1
ATOM 1449 C C . GLY A 1 187 ? -3.980 8.390 -4.059 1.00 87.50 187 GLY A C 1
ATOM 1450 O O . GLY A 1 187 ? -5.167 8.671 -4.258 1.00 87.50 187 GLY A O 1
ATOM 1451 N N . SER A 1 188 ? -3.233 9.066 -3.191 1.00 83.69 188 SER A N 1
ATOM 1452 C CA . SER A 1 188 ? -3.677 10.236 -2.429 1.00 83.69 188 SER A CA 1
ATOM 1453 C C . SER A 1 188 ? -3.013 11.522 -2.950 1.00 83.69 188 SER A C 1
ATOM 1455 O O . SER A 1 188 ? -2.092 11.493 -3.771 1.00 83.69 188 SER A O 1
ATOM 1457 N N . GLY A 1 189 ? -3.503 12.690 -2.516 1.00 84.94 189 GLY A N 1
ATOM 1458 C CA . GLY A 1 189 ? -2.895 13.986 -2.846 1.00 84.94 189 GLY A CA 1
ATOM 1459 C C . GLY A 1 189 ? -2.779 14.250 -4.355 1.00 84.94 189 GLY A C 1
ATOM 1460 O O . GLY A 1 189 ? -3.786 14.370 -5.051 1.00 84.94 189 GLY A O 1
ATOM 1461 N N . VAL A 1 190 ? -1.546 14.352 -4.868 1.00 79.94 190 VAL A N 1
ATOM 1462 C CA . VAL A 1 190 ? -1.257 14.598 -6.298 1.00 79.94 190 VAL A CA 1
ATOM 1463 C C . VAL A 1 190 ? -1.742 13.442 -7.182 1.00 79.94 190 VAL A C 1
ATOM 1465 O O . VAL A 1 190 ? -2.192 13.677 -8.306 1.00 79.94 190 VAL A O 1
ATOM 1468 N N . GLY A 1 191 ? -1.678 12.213 -6.658 1.00 80.56 191 GLY A N 1
ATOM 1469 C CA . GLY A 1 191 ? -2.120 10.971 -7.293 1.00 80.56 191 GLY A CA 1
ATOM 1470 C C . GLY A 1 191 ? -3.608 10.667 -7.144 1.00 80.56 191 GLY A C 1
ATOM 1471 O O . GLY A 1 191 ? -4.032 9.583 -7.533 1.00 80.56 191 GLY A O 1
ATOM 1472 N N . LEU A 1 192 ? -4.407 11.587 -6.588 1.00 87.25 192 LEU A N 1
ATOM 1473 C CA . LEU A 1 192 ? -5.827 11.340 -6.353 1.00 87.25 192 LEU A CA 1
ATOM 1474 C C . LEU A 1 192 ? -6.525 10.907 -7.652 1.00 87.25 192 LEU A C 1
ATOM 1476 O O . LEU A 1 192 ? -6.439 11.600 -8.669 1.00 87.25 192 LEU A O 1
ATOM 1480 N N . ARG A 1 193 ? -7.274 9.799 -7.580 1.00 87.88 193 ARG A N 1
ATOM 1481 C CA . ARG A 1 193 ? -7.988 9.138 -8.698 1.00 87.88 193 ARG A CA 1
ATOM 1482 C C . ARG A 1 193 ? -7.115 8.370 -9.689 1.00 87.88 193 ARG A C 1
ATOM 1484 O O . ARG A 1 193 ? -7.629 7.935 -10.717 1.00 87.88 193 ARG A O 1
ATOM 1491 N N . GLU A 1 194 ? -5.830 8.201 -9.416 1.00 93.38 194 GLU A N 1
ATOM 1492 C CA . GLU A 1 194 ? -4.982 7.304 -10.195 1.00 93.38 194 GLU A CA 1
ATOM 1493 C C . GLU A 1 194 ? -4.550 6.108 -9.363 1.00 93.38 194 GLU A C 1
ATOM 1495 O O . GLU A 1 194 ? -4.421 6.203 -8.148 1.00 93.38 194 GLU A O 1
ATOM 1500 N N . VAL A 1 195 ? -4.331 4.975 -10.025 1.00 97.00 195 VAL A N 1
ATOM 1501 C CA . VAL A 1 195 ? -3.828 3.777 -9.356 1.00 97.00 195 VAL A CA 1
ATOM 1502 C C . VAL A 1 195 ? -2.356 3.981 -9.006 1.00 97.00 195 VAL A C 1
ATOM 1504 O O . VAL A 1 195 ? -1.544 4.344 -9.863 1.00 97.00 195 VAL A O 1
ATOM 1507 N N . GLU A 1 196 ? -2.027 3.723 -7.750 1.00 97.25 196 GLU A N 1
ATOM 1508 C CA . GLU A 1 196 ? -0.676 3.630 -7.228 1.00 97.25 196 GLU A CA 1
ATOM 1509 C C . GLU A 1 196 ? -0.318 2.159 -6.989 1.00 97.25 196 GLU A C 1
ATOM 1511 O O . GLU A 1 196 ? -1.120 1.357 -6.501 1.00 97.25 196 GLU A O 1
ATOM 1516 N N . TYR A 1 197 ? 0.915 1.815 -7.345 1.00 98.06 197 TYR A N 1
ATOM 1517 C CA . TYR A 1 197 ? 1.489 0.490 -7.187 1.00 98.06 197 TYR A CA 1
ATOM 1518 C C . TYR A 1 197 ? 2.693 0.599 -6.260 1.00 98.06 197 TYR A C 1
ATOM 1520 O O . TYR A 1 197 ? 3.639 1.339 -6.542 1.00 98.06 197 TYR A O 1
ATOM 1528 N N . ARG A 1 198 ? 2.677 -0.155 -5.164 1.00 96.94 198 ARG A N 1
ATOM 1529 C CA . ARG A 1 198 ? 3.789 -0.251 -4.216 1.00 96.94 198 ARG A CA 1
ATOM 1530 C C . ARG A 1 198 ? 4.412 -1.628 -4.326 1.00 96.94 198 ARG A C 1
ATOM 1532 O O . ARG A 1 198 ? 3.702 -2.615 -4.187 1.00 96.94 198 ARG A O 1
ATOM 1539 N N . VAL A 1 199 ? 5.719 -1.709 -4.550 1.00 96.56 199 VAL A N 1
ATOM 1540 C CA . VAL A 1 199 ? 6.467 -2.979 -4.470 1.00 96.56 199 VAL A CA 1
ATOM 1541 C C . VAL A 1 199 ? 7.338 -2.988 -3.222 1.00 96.56 199 VAL A C 1
ATOM 1543 O O . VAL A 1 199 ? 7.892 -1.955 -2.832 1.00 96.56 199 VAL A O 1
ATOM 1546 N N . PHE A 1 200 ? 7.464 -4.157 -2.597 1.00 95.31 200 PHE A N 1
ATOM 1547 C CA . PHE A 1 200 ? 8.215 -4.324 -1.344 1.00 95.31 200 PHE A CA 1
ATOM 1548 C C . PHE A 1 200 ? 9.658 -4.789 -1.562 1.00 95.31 200 PHE A C 1
ATOM 1550 O O . PHE A 1 200 ? 10.463 -4.816 -0.628 1.00 95.31 200 PHE A O 1
ATOM 1557 N N . ASP A 1 201 ? 9.993 -5.163 -2.797 1.00 90.50 201 ASP A N 1
ATOM 1558 C CA . ASP A 1 201 ? 11.345 -5.517 -3.201 1.00 90.50 201 ASP A CA 1
ATOM 1559 C C . ASP A 1 201 ? 11.610 -5.079 -4.646 1.00 90.50 201 ASP A C 1
ATOM 1561 O O . ASP A 1 201 ? 10.804 -5.325 -5.548 1.00 90.50 201 ASP A O 1
ATOM 1565 N N . GLU A 1 202 ? 12.757 -4.438 -4.865 1.00 87.56 202 GLU A N 1
ATOM 1566 C CA . GLU A 1 202 ? 13.171 -3.906 -6.166 1.00 87.56 202 GLU A CA 1
ATOM 1567 C C . GLU A 1 202 ? 13.401 -5.004 -7.218 1.00 87.56 202 GLU A C 1
ATOM 1569 O O . GLU A 1 202 ? 13.290 -4.743 -8.413 1.00 87.56 202 GLU A O 1
ATOM 1574 N N . SER A 1 203 ? 13.613 -6.261 -6.811 1.00 88.69 203 SER A N 1
ATOM 1575 C 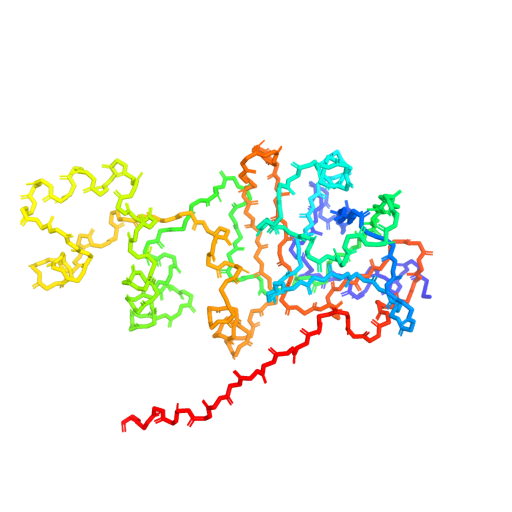CA . SER A 1 203 ? 13.649 -7.395 -7.750 1.00 88.69 203 SER A CA 1
ATOM 1576 C C . SER A 1 203 ? 12.342 -7.584 -8.538 1.00 88.69 203 SER A C 1
ATOM 1578 O O . SER A 1 203 ? 12.361 -8.178 -9.622 1.00 88.69 203 SER A O 1
ATOM 1580 N N . SER A 1 204 ? 11.236 -7.017 -8.043 1.00 92.31 204 SER A N 1
ATOM 1581 C CA . SER A 1 204 ? 9.935 -6.969 -8.723 1.00 92.31 204 SER A CA 1
ATOM 1582 C C . SER A 1 204 ? 9.868 -5.885 -9.806 1.00 92.31 204 SER A C 1
ATOM 1584 O O . SER A 1 204 ? 8.845 -5.743 -10.469 1.00 92.31 204 SER A O 1
ATOM 1586 N N . VAL A 1 205 ? 10.928 -5.096 -9.998 1.00 93.19 205 VAL A N 1
ATOM 1587 C CA . VAL A 1 205 ? 10.974 -3.977 -10.944 1.00 93.19 205 VAL A CA 1
ATOM 1588 C C . VAL A 1 205 ? 11.788 -4.363 -12.176 1.00 93.19 205 VAL A C 1
ATOM 1590 O O . VAL A 1 205 ? 12.932 -4.817 -12.094 1.00 93.19 205 VAL A O 1
ATOM 1593 N N . ILE A 1 206 ? 11.196 -4.157 -13.352 1.00 91.50 206 ILE A N 1
ATOM 1594 C CA . ILE A 1 206 ? 11.841 -4.383 -14.646 1.00 91.50 206 ILE A CA 1
ATOM 1595 C C . ILE A 1 206 ? 11.834 -3.066 -15.411 1.00 91.50 206 ILE A C 1
ATOM 1597 O O . ILE A 1 206 ? 10.775 -2.588 -15.818 1.00 91.50 206 ILE A O 1
ATOM 1601 N N . TYR A 1 207 ? 13.006 -2.478 -15.641 1.00 90.12 207 TYR A N 1
ATOM 1602 C CA . TYR A 1 207 ? 13.114 -1.266 -16.447 1.00 90.12 207 TYR A CA 1
ATOM 1603 C C . TYR A 1 207 ? 12.570 -1.502 -17.861 1.00 90.12 207 TYR A C 1
ATOM 1605 O O . TYR A 1 207 ? 12.892 -2.480 -18.528 1.00 90.12 207 TYR A O 1
ATOM 1613 N N . ALA A 1 208 ? 11.733 -0.593 -18.362 1.00 88.50 208 ALA A N 1
ATOM 1614 C CA . ALA A 1 208 ? 11.123 -0.784 -19.677 1.00 88.50 208 ALA A CA 1
ATOM 1615 C C . ALA A 1 208 ? 12.136 -0.622 -20.828 1.00 88.50 208 ALA A C 1
ATOM 1617 O O . ALA A 1 208 ? 11.900 -1.125 -21.927 1.00 88.50 208 ALA A O 1
ATOM 1618 N N . PHE A 1 209 ? 13.244 0.091 -20.589 1.00 80.44 209 PHE A N 1
ATOM 1619 C CA . PHE A 1 209 ? 14.266 0.397 -21.598 1.00 80.44 209 PHE A CA 1
ATOM 1620 C C . PHE A 1 209 ? 15.548 -0.432 -21.481 1.00 80.44 209 PHE A C 1
ATOM 1622 O O . PHE A 1 209 ? 16.284 -0.533 -22.460 1.00 80.44 209 PHE A O 1
ATOM 1629 N N . SER A 1 210 ? 15.809 -1.057 -20.333 1.00 67.81 210 SER A N 1
ATOM 1630 C CA . SER A 1 210 ? 16.860 -2.060 -20.175 1.00 67.81 210 SER A CA 1
ATOM 1631 C C . SER A 1 210 ? 16.185 -3.376 -19.842 1.00 67.81 210 SER A C 1
ATOM 1633 O O . SER A 1 210 ? 15.442 -3.484 -18.880 1.00 67.81 210 SER A O 1
ATOM 1635 N N . VAL A 1 211 ? 16.415 -4.413 -20.642 1.00 55.88 211 VAL A N 1
ATOM 1636 C CA . VAL A 1 211 ? 15.749 -5.702 -20.404 1.00 55.88 211 VAL A CA 1
ATOM 1637 C C . VAL A 1 211 ? 16.417 -6.512 -19.280 1.00 55.88 211 VAL A C 1
ATOM 1639 O O . VAL A 1 211 ? 16.357 -7.742 -19.261 1.00 55.88 211 VAL A O 1
ATOM 1642 N N . GLU A 1 212 ? 17.099 -5.817 -18.379 1.00 58.03 212 GLU A N 1
ATOM 1643 C CA . GLU A 1 212 ? 17.773 -6.347 -17.206 1.00 58.03 212 GLU A CA 1
ATOM 1644 C C . GLU A 1 212 ? 16.989 -5.884 -15.967 1.00 58.03 212 GLU A C 1
ATOM 1646 O O . GLU A 1 212 ? 16.442 -4.775 -15.975 1.00 58.03 212 GLU A O 1
ATOM 1651 N N . PRO A 1 213 ? 16.867 -6.732 -14.926 1.00 58.22 213 PRO A N 1
ATOM 1652 C CA . PRO A 1 213 ? 16.345 -6.291 -13.635 1.00 58.22 213 PRO A CA 1
ATOM 1653 C C . PRO A 1 213 ? 17.112 -5.059 -13.164 1.00 58.22 213 PRO A C 1
ATOM 1655 O O . PRO A 1 213 ? 18.253 -4.848 -13.586 1.00 58.22 213 PRO A O 1
ATOM 1658 N N . ALA A 1 214 ? 16.512 -4.270 -12.275 1.00 56.91 214 ALA A N 1
ATOM 1659 C CA . ALA A 1 214 ? 17.269 -3.182 -11.690 1.00 56.91 214 ALA A CA 1
ATOM 1660 C C . ALA A 1 214 ? 18.578 -3.698 -11.060 1.00 56.91 214 ALA A C 1
ATOM 1662 O O . ALA A 1 214 ? 18.577 -4.806 -10.503 1.00 56.91 214 ALA A O 1
ATOM 1663 N N . PRO A 1 215 ? 19.703 -2.961 -11.203 1.00 54.91 215 PRO A N 1
ATOM 1664 C CA . PRO A 1 215 ? 20.927 -3.297 -10.490 1.00 54.91 215 PRO A CA 1
ATOM 1665 C C . PRO A 1 215 ? 20.616 -3.451 -8.994 1.00 54.91 215 PRO A C 1
ATOM 1667 O O . PRO A 1 215 ? 19.624 -2.917 -8.504 1.00 54.91 215 PRO A O 1
ATOM 1670 N N . ALA A 1 216 ? 21.426 -4.245 -8.288 1.00 50.97 216 ALA A N 1
ATOM 1671 C CA . ALA A 1 216 ? 21.219 -4.604 -6.882 1.00 50.97 216 ALA A CA 1
ATOM 1672 C C . ALA A 1 216 ? 20.754 -3.413 -6.007 1.00 50.97 216 ALA A C 1
ATOM 1674 O O . ALA A 1 216 ? 21.199 -2.287 -6.224 1.00 50.97 216 ALA A O 1
ATOM 1675 N N . PRO A 1 217 ? 19.883 -3.663 -5.012 1.00 45.72 217 PRO A N 1
ATOM 1676 C CA . PRO A 1 217 ? 18.867 -2.710 -4.596 1.00 45.72 217 PRO A CA 1
ATOM 1677 C C . PRO A 1 217 ? 19.414 -1.376 -4.085 1.00 45.72 217 PRO A C 1
ATOM 1679 O O . PRO A 1 217 ? 20.337 -1.346 -3.270 1.00 45.72 217 PRO A O 1
ATOM 1682 N N . ALA A 1 218 ? 18.760 -0.284 -4.477 1.00 46.88 218 ALA A N 1
ATOM 1683 C CA . ALA A 1 218 ? 18.982 1.058 -3.943 1.00 46.88 218 ALA A CA 1
ATOM 1684 C C . ALA A 1 218 ? 18.043 1.403 -2.767 1.00 46.88 218 ALA A C 1
ATOM 1686 O O . ALA A 1 218 ? 18.089 2.518 -2.240 1.00 46.88 218 ALA A O 1
ATOM 1687 N N . ILE A 1 219 ? 17.276 0.421 -2.261 1.00 49.84 219 ILE A N 1
ATOM 1688 C CA . ILE A 1 219 ? 16.768 0.462 -0.881 1.00 49.84 219 ILE A CA 1
ATOM 1689 C C . ILE A 1 219 ? 17.983 0.347 0.044 1.00 49.84 219 ILE A C 1
ATOM 1691 O O . ILE A 1 219 ? 18.429 -0.755 0.377 1.00 49.84 219 ILE A O 1
ATOM 1695 N N . ILE A 1 220 ? 18.539 1.490 0.441 1.00 42.56 220 ILE A N 1
ATOM 1696 C CA . ILE A 1 220 ? 19.566 1.557 1.477 1.00 42.56 220 ILE A CA 1
ATOM 1697 C C . ILE A 1 220 ? 18.901 1.098 2.777 1.00 42.56 220 ILE A C 1
ATOM 1699 O O . ILE A 1 220 ? 18.128 1.816 3.404 1.00 42.56 220 ILE A O 1
ATOM 1703 N N . ARG A 1 221 ? 19.163 -0.156 3.152 1.00 49.56 221 ARG A N 1
ATOM 1704 C CA . ARG A 1 221 ? 18.660 -0.778 4.380 1.00 49.56 221 ARG A CA 1
ATOM 1705 C C . ARG A 1 221 ? 19.517 -0.332 5.560 1.00 49.56 221 ARG A C 1
ATOM 1707 O O . ARG A 1 221 ? 20.232 -1.143 6.142 1.00 49.56 221 ARG A O 1
ATOM 1714 N N . GLU A 1 222 ? 19.464 0.942 5.926 1.00 37.88 222 GLU A N 1
ATOM 1715 C CA . GLU A 1 222 ? 19.980 1.369 7.228 1.00 37.88 222 GLU A CA 1
ATOM 1716 C C . GLU A 1 222 ? 18.990 0.934 8.318 1.00 37.88 222 GLU A C 1
ATOM 1718 O O . GLU A 1 222 ? 18.188 1.710 8.825 1.00 37.88 222 GLU A O 1
ATOM 1723 N N . ARG A 1 223 ? 19.015 -0.355 8.675 1.00 38.28 223 ARG A N 1
ATOM 1724 C CA . ARG A 1 223 ? 18.471 -0.806 9.959 1.00 38.28 223 ARG A CA 1
ATOM 1725 C C . ARG A 1 223 ? 19.563 -0.638 11.011 1.00 38.28 223 ARG A C 1
ATOM 1727 O O . ARG A 1 223 ? 20.444 -1.486 11.122 1.00 38.28 223 ARG A O 1
ATOM 1734 N N . VAL A 1 224 ? 19.457 0.401 11.835 1.00 37.91 224 VAL A N 1
ATOM 1735 C CA . VAL A 1 224 ? 19.828 0.259 13.247 1.00 37.91 224 VAL A CA 1
ATOM 1736 C C . VAL A 1 224 ? 18.610 -0.370 13.915 1.00 37.91 224 VAL A C 1
ATOM 1738 O O . VAL A 1 224 ? 17.672 0.326 14.278 1.00 37.91 224 VAL A O 1
ATOM 1741 N N . VAL A 1 225 ? 18.571 -1.699 13.986 1.00 38.06 225 VAL A N 1
ATOM 1742 C CA . VAL A 1 225 ? 17.598 -2.402 14.830 1.00 38.06 225 VAL A CA 1
ATOM 1743 C C . VAL A 1 225 ? 18.404 -3.112 15.898 1.00 38.06 225 VAL A C 1
ATOM 1745 O O . VAL A 1 225 ? 19.043 -4.128 15.632 1.00 38.06 225 VAL A O 1
ATOM 1748 N N . GLU A 1 226 ? 18.412 -2.524 17.091 1.00 36.53 226 GLU A N 1
ATOM 1749 C CA . GLU A 1 226 ? 18.735 -3.251 18.310 1.00 36.53 226 GLU A CA 1
ATOM 1750 C C . GLU A 1 226 ? 17.697 -4.367 18.468 1.00 36.53 226 GLU A C 1
ATOM 1752 O O . GLU A 1 226 ? 16.488 -4.127 18.464 1.00 36.53 226 GLU A O 1
ATOM 1757 N N . GLU A 1 227 ? 18.179 -5.603 18.544 1.00 36.16 227 GLU A N 1
ATOM 1758 C CA . GLU A 1 227 ? 17.374 -6.797 18.768 1.00 36.16 227 GLU A CA 1
ATOM 1759 C C . GLU A 1 227 ? 16.555 -6.648 20.058 1.00 36.16 227 GLU A C 1
ATOM 1761 O O . GLU A 1 227 ? 17.063 -6.824 21.164 1.00 36.16 227 GLU A O 1
ATOM 1766 N N . THR A 1 228 ? 15.260 -6.371 19.936 1.00 35.91 228 THR A N 1
ATOM 1767 C CA . THR A 1 228 ? 14.301 -6.663 21.004 1.00 35.91 228 THR 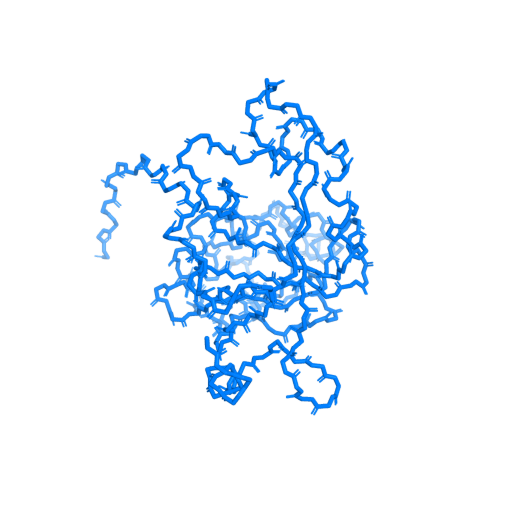A CA 1
ATOM 1768 C C . THR A 1 228 ? 13.554 -7.932 20.625 1.00 35.91 228 THR A C 1
ATOM 1770 O O . THR A 1 228 ? 12.594 -7.931 19.861 1.00 35.91 228 THR A O 1
ATOM 1773 N N . CYS A 1 229 ? 14.056 -9.054 21.144 1.00 33.72 229 CYS A N 1
ATOM 1774 C CA . CYS A 1 229 ? 13.348 -10.327 21.168 1.00 33.72 229 CYS A CA 1
ATOM 1775 C C . CYS A 1 229 ? 11.998 -10.151 21.875 1.00 33.72 229 CYS A C 1
ATOM 1777 O O . CYS A 1 229 ? 11.950 -10.028 23.099 1.00 33.72 229 CYS A O 1
ATOM 1779 N N . PHE A 1 230 ? 10.902 -10.204 21.122 1.00 34.44 230 PHE A N 1
ATOM 1780 C CA . PHE A 1 230 ? 9.607 -10.573 21.678 1.00 34.44 230 PHE A CA 1
ATOM 1781 C C . PHE A 1 230 ? 9.555 -12.099 21.765 1.00 34.44 230 PHE A C 1
ATOM 1783 O O . PHE A 1 230 ? 9.390 -12.796 20.765 1.00 34.44 230 PHE A O 1
ATOM 1790 N N . SER A 1 231 ? 9.760 -12.617 22.973 1.00 37.84 231 SER A N 1
ATOM 1791 C CA . SER A 1 231 ? 9.416 -13.996 23.312 1.00 37.84 231 SER A CA 1
ATOM 1792 C C . SER A 1 231 ? 7.901 -14.084 23.494 1.00 37.84 231 SER A C 1
ATOM 1794 O O . SER A 1 231 ? 7.334 -13.286 24.241 1.00 37.84 231 SER A O 1
ATOM 1796 N N . ILE A 1 232 ? 7.286 -15.035 22.791 1.00 42.72 232 ILE A N 1
ATOM 1797 C CA . ILE A 1 232 ? 5.877 -15.449 22.913 1.00 42.72 232 ILE A CA 1
ATOM 1798 C C . ILE A 1 232 ? 5.619 -16.027 24.310 1.00 42.72 232 ILE A C 1
ATOM 1800 O O . ILE A 1 232 ? 6.511 -16.758 24.806 1.00 42.72 232 ILE A O 1
#